Protein AF-X1BLV0-F1 (afdb_monomer)

Foldseek 3Di:
DDDDDPDPCLPPPVQCVDPVHCSVVVVVVVLCVQQVVVPPDDPVPDDDDDDCVVVDPDPDDDQPPVNVVVVVVVVVVVQCPDPVSVVCVVVVCCVVCVVVPPPPPVVVVVVVVVVVVVVVVVVVCVPDPVVVVVVVVCVVVVVVLVVLLVVVVVVVVVVCVVVVPDDDDLVVVLVVVCVVPVPDDPVVNVVSSVSSVQSVCSVVVNHD

Organism: NCBI:txid412755

Secondary structure (DSSP, 8-state):
-----S-SGGG-HHHHH-TTS-HHHHHHHHHHHHTTGGGS--TTSPPP----TTTS---S----HHHHHHHHHHHHHHHHHSTTHHHHHHHHHHHHHHHHSPP--HHHHHHHHHHHHHHHHHHHTTTS-HHHHHHHHHHHTT-HHHHHHHHHHHHHHHHHHHHTT----HHHHHHHHHHH-TT--HHHHHHHHHHHHHHHHHHTT---

Structure (mmCIF, N/CA/C/O backbone):
data_AF-X1BLV0-F1
#
_entry.id   AF-X1BLV0-F1
#
loop_
_atom_site.group_PDB
_atom_site.id
_atom_site.type_symbol
_atom_site.label_atom_id
_atom_site.label_alt_id
_atom_site.label_comp_id
_atom_site.label_asym_id
_atom_site.label_entity_id
_atom_site.label_seq_id
_atom_site.pdbx_PDB_ins_code
_atom_site.Cartn_x
_atom_site.Cartn_y
_atom_site.Cartn_z
_atom_site.occupancy
_atom_site.B_iso_or_equiv
_atom_site.auth_seq_id
_atom_site.auth_comp_id
_atom_site.auth_asym_id
_atom_site.auth_atom_id
_atom_site.pdbx_PDB_model_num
ATOM 1 N N . ARG A 1 1 ? 0.374 25.653 5.050 1.00 74.81 1 ARG A N 1
ATOM 2 C CA . ARG A 1 1 ? 0.953 24.285 5.134 1.00 74.81 1 ARG A CA 1
ATOM 3 C C . ARG A 1 1 ? 0.014 23.430 5.987 1.00 74.81 1 ARG A C 1
ATOM 5 O O . ARG A 1 1 ? -0.722 24.015 6.765 1.00 74.81 1 ARG A O 1
ATOM 12 N N . VAL A 1 2 ? -0.025 22.107 5.809 1.00 80.88 2 VAL A N 1
ATOM 13 C CA . VAL A 1 2 ? -0.905 21.216 6.593 1.00 80.88 2 VAL A CA 1
ATOM 14 C C . VAL A 1 2 ? -0.046 20.152 7.256 1.00 80.88 2 VAL A C 1
ATOM 16 O O . VAL A 1 2 ? 0.767 19.516 6.586 1.00 80.88 2 VAL A O 1
ATOM 19 N N . PHE A 1 3 ? -0.221 19.988 8.562 1.00 85.31 3 PHE A N 1
ATOM 20 C CA . PHE A 1 3 ? 0.364 18.908 9.342 1.00 85.31 3 PHE A CA 1
ATOM 21 C C . PHE A 1 3 ? -0.759 17.952 9.744 1.00 85.31 3 PHE A C 1
ATOM 23 O O . PHE A 1 3 ? -1.792 18.395 10.237 1.00 85.31 3 PHE A O 1
ATOM 30 N N . LEU A 1 4 ? -0.565 16.656 9.505 1.00 84.69 4 LEU A N 1
ATOM 31 C CA . LEU A 1 4 ? -1.515 15.612 9.874 1.00 84.69 4 LEU A CA 1
ATOM 32 C C . LEU A 1 4 ? -0.779 14.582 10.731 1.00 84.69 4 LEU A C 1
ATOM 34 O O . LEU A 1 4 ? 0.201 13.994 10.272 1.00 84.69 4 LEU A O 1
ATOM 38 N N . SER A 1 5 ? -1.267 14.358 11.948 1.00 83.00 5 SER A N 1
ATOM 39 C CA . SER A 1 5 ? -0.807 13.281 12.825 1.00 83.00 5 SER A CA 1
ATOM 40 C C . SER A 1 5 ? -1.905 12.234 12.960 1.00 83.00 5 SER A C 1
ATOM 42 O O . SER A 1 5 ? -3.083 12.575 13.023 1.00 83.00 5 SER A O 1
ATOM 44 N N . ALA A 1 6 ? -1.514 10.961 13.011 1.00 80.31 6 ALA A N 1
ATOM 45 C CA . ALA A 1 6 ? -2.429 9.864 13.331 1.00 80.31 6 ALA A CA 1
ATOM 46 C C . ALA A 1 6 ? -2.720 9.765 14.839 1.00 80.31 6 ALA A C 1
ATOM 48 O O . ALA A 1 6 ? -3.648 9.070 15.238 1.00 80.31 6 ALA A O 1
ATOM 49 N N . ASP A 1 7 ? -1.920 10.446 15.660 1.00 76.44 7 ASP A N 1
ATOM 50 C CA . ASP A 1 7 ? -1.995 10.405 17.112 1.00 76.44 7 ASP A CA 1
ATOM 51 C C . ASP A 1 7 ? -2.068 11.832 17.669 1.00 76.44 7 ASP A C 1
ATOM 53 O O . ASP A 1 7 ? -1.142 12.632 17.484 1.00 76.44 7 ASP A O 1
ATOM 57 N N . ALA A 1 8 ? -3.189 12.151 18.320 1.00 74.44 8 ALA A N 1
ATOM 58 C CA . ALA A 1 8 ? -3.413 13.434 18.985 1.00 74.44 8 ALA A CA 1
ATOM 59 C C . ALA A 1 8 ? -2.708 13.518 20.347 1.00 74.44 8 ALA A C 1
ATOM 61 O O . ALA A 1 8 ? -2.407 14.614 20.819 1.00 74.44 8 ALA A O 1
ATOM 62 N N . SER A 1 9 ? -2.388 12.374 20.966 1.00 79.38 9 SER A N 1
ATOM 63 C CA . SER A 1 9 ? -1.746 12.338 22.283 1.00 79.38 9 SER A CA 1
ATOM 64 C C . SER A 1 9 ? -0.340 12.935 22.266 1.00 79.38 9 SER A C 1
ATOM 66 O O . SER A 1 9 ? 0.154 13.364 23.304 1.00 79.38 9 SER A O 1
ATOM 68 N N . LEU A 1 10 ? 0.272 13.061 21.085 1.00 80.88 10 LEU A N 1
ATOM 69 C CA . LEU A 1 10 ? 1.603 13.630 20.886 1.00 80.88 10 LEU A CA 1
ATOM 70 C C . LEU A 1 10 ? 1.741 15.057 21.451 1.00 80.88 10 LEU A C 1
ATOM 72 O O . LEU A 1 10 ? 2.833 15.435 21.881 1.00 80.88 10 LEU A O 1
ATOM 76 N N . PHE A 1 11 ? 0.637 15.811 21.509 1.00 83.38 11 PHE A N 1
ATOM 77 C CA . PHE A 1 11 ? 0.569 17.156 22.089 1.00 83.38 11 PHE A CA 1
ATOM 78 C C . PHE A 1 11 ? -0.140 17.210 23.452 1.00 83.38 11 PHE A C 1
ATOM 80 O O . PHE A 1 11 ? -0.522 18.285 23.906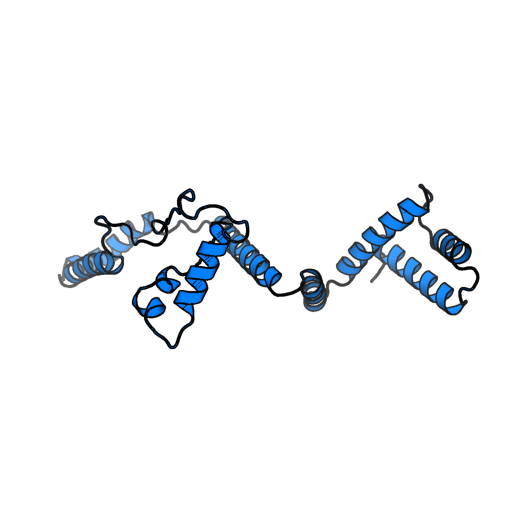 1.00 83.38 11 PHE A O 1
ATOM 87 N N . ASN A 1 12 ? -0.308 16.070 24.128 1.00 83.00 12 ASN A N 1
ATOM 88 C CA . ASN A 1 12 ? -0.823 16.037 25.493 1.00 83.00 12 ASN A CA 1
ATOM 89 C C . ASN A 1 12 ? 0.123 16.801 26.437 1.00 83.00 12 ASN A C 1
ATOM 91 O O . ASN A 1 12 ? 1.346 16.672 26.349 1.00 83.00 12 ASN A O 1
ATOM 95 N N . ASN A 1 13 ? -0.453 17.540 27.385 1.00 83.88 13 ASN A N 1
ATOM 96 C CA . ASN A 1 13 ? 0.264 18.287 28.416 1.00 83.88 13 ASN A CA 1
ATOM 97 C C . ASN A 1 13 ? 1.278 17.419 29.172 1.00 83.88 13 ASN A C 1
ATOM 99 O O . ASN A 1 13 ? 2.372 17.891 29.464 1.00 83.88 13 ASN A O 1
ATOM 103 N N . GLU A 1 14 ? 0.956 16.151 29.444 1.00 84.44 14 GLU A N 1
ATOM 104 C CA . GLU A 1 14 ? 1.873 15.227 30.126 1.00 84.44 14 GLU A CA 1
ATOM 105 C C . GLU A 1 14 ? 3.136 14.943 29.304 1.00 84.44 14 GLU A C 1
ATOM 107 O O . GLU A 1 14 ? 4.245 14.992 29.833 1.00 84.44 14 GLU A O 1
ATOM 112 N N . LEU A 1 15 ? 2.986 14.691 28.000 1.00 84.88 15 LEU A N 1
ATOM 113 C CA . LEU A 1 15 ? 4.112 14.407 27.107 1.00 84.88 15 LEU A CA 1
ATOM 114 C C . LEU A 1 15 ? 4.889 15.674 26.737 1.00 84.88 15 LEU A C 1
ATOM 116 O O . LEU A 1 15 ? 6.104 15.613 26.574 1.00 84.88 15 LEU A O 1
ATOM 120 N N . ILE A 1 16 ? 4.219 16.826 26.651 1.00 88.12 16 ILE A N 1
ATOM 121 C CA . ILE A 1 16 ? 4.868 18.127 26.438 1.00 88.12 16 ILE A CA 1
ATOM 122 C C . ILE A 1 16 ? 5.679 18.561 27.668 1.00 88.12 16 ILE A C 1
ATOM 124 O O . ILE A 1 16 ? 6.743 19.161 27.512 1.00 88.12 16 ILE A O 1
ATOM 128 N N . ALA A 1 17 ? 5.182 18.301 28.881 1.00 87.19 17 ALA A N 1
ATOM 129 C CA . ALA A 1 17 ? 5.831 18.724 30.122 1.00 87.19 17 ALA A CA 1
ATOM 130 C C . ALA A 1 17 ? 6.954 17.779 30.576 1.00 87.19 17 ALA A C 1
ATOM 132 O O . ALA A 1 17 ? 7.760 18.154 31.428 1.00 87.19 17 ALA A O 1
ATOM 133 N N . ASN A 1 18 ? 7.015 16.562 30.035 1.00 86.50 18 ASN A N 1
ATOM 134 C CA . ASN A 1 18 ? 8.007 15.578 30.432 1.00 86.50 18 ASN A CA 1
ATOM 135 C C . ASN A 1 18 ? 9.381 15.876 29.789 1.00 86.50 18 ASN A C 1
ATOM 137 O O . ASN A 1 18 ? 9.510 15.783 28.570 1.00 86.50 18 ASN A O 1
ATOM 141 N N . PRO A 1 19 ? 10.435 16.154 30.583 1.00 86.94 19 PRO A N 1
ATOM 142 C CA . PRO A 1 19 ? 11.758 16.507 30.064 1.00 86.94 19 PRO A CA 1
ATOM 143 C C . PRO A 1 19 ? 12.505 15.339 29.402 1.00 86.94 19 PRO A C 1
ATOM 145 O O . PRO A 1 19 ? 13.543 15.560 28.789 1.00 86.94 19 PRO A O 1
ATOM 148 N N . THR A 1 20 ? 12.019 14.101 29.537 1.00 90.94 20 THR A N 1
ATOM 149 C CA . THR A 1 20 ? 12.617 12.929 28.870 1.00 90.94 20 THR A CA 1
ATOM 150 C C . THR A 1 20 ? 12.222 12.797 27.400 1.00 90.94 20 THR A C 1
ATOM 152 O O . THR A 1 20 ? 12.824 11.995 26.688 1.00 90.94 20 THR A O 1
ATOM 155 N N . TYR A 1 21 ? 11.245 13.583 26.936 1.00 86.75 21 TYR A N 1
ATOM 156 C CA . TYR A 1 21 ? 10.767 13.566 25.559 1.00 86.75 21 TYR A CA 1
ATOM 157 C C . TYR A 1 21 ? 10.901 14.941 24.901 1.00 86.75 21 TYR A C 1
ATOM 159 O O . TYR A 1 21 ? 10.669 15.979 25.515 1.00 86.75 21 TYR A O 1
ATOM 167 N N . ASP A 1 22 ? 11.186 14.946 23.599 1.00 90.44 22 ASP A N 1
ATOM 168 C CA . ASP A 1 22 ? 11.341 16.174 22.809 1.00 90.44 22 ASP A CA 1
ATOM 169 C C . ASP A 1 22 ? 10.018 16.676 22.196 1.00 90.44 22 ASP A C 1
ATOM 171 O O . ASP A 1 22 ? 10.019 17.504 21.281 1.00 90.44 22 ASP A O 1
ATOM 175 N N . ASN A 1 23 ? 8.864 16.208 22.689 1.00 90.00 23 ASN A N 1
ATOM 176 C CA . ASN A 1 23 ? 7.539 16.540 22.147 1.00 90.00 23 ASN A CA 1
ATOM 177 C C . ASN A 1 23 ? 7.288 18.052 22.103 1.00 90.00 23 ASN A C 1
ATOM 179 O O . ASN A 1 23 ? 6.725 18.565 21.134 1.00 90.00 23 ASN A O 1
ATOM 183 N N . ARG A 1 24 ? 7.770 18.785 23.115 1.00 89.06 24 ARG A N 1
ATOM 184 C CA . ARG A 1 24 ? 7.694 20.249 23.151 1.00 89.06 24 ARG A CA 1
ATOM 185 C C . ARG A 1 24 ? 8.472 20.890 22.002 1.00 89.06 24 ARG A C 1
ATOM 187 O O . ARG A 1 24 ? 7.944 21.770 21.324 1.00 89.06 24 ARG A O 1
ATOM 194 N N . GLN A 1 25 ? 9.709 20.452 21.767 1.00 90.69 25 GLN A N 1
ATOM 195 C CA . GLN A 1 25 ? 10.535 20.984 20.682 1.00 90.69 25 GLN A CA 1
ATOM 196 C C . GLN A 1 25 ? 9.955 20.609 19.316 1.00 90.69 25 GLN A C 1
ATOM 198 O O . GLN A 1 25 ? 9.913 21.436 18.407 1.00 90.69 25 GLN A O 1
ATOM 203 N N . PHE A 1 26 ? 9.453 19.384 19.180 1.00 91.38 26 PHE A N 1
ATOM 204 C CA . PHE A 1 26 ? 8.800 18.918 17.966 1.00 91.38 26 PHE A CA 1
ATOM 205 C C . PHE A 1 26 ? 7.537 19.729 17.637 1.00 91.38 26 PHE A C 1
ATOM 207 O O . PHE A 1 26 ? 7.384 20.179 16.502 1.00 91.38 26 PHE A O 1
ATOM 214 N N . GLY A 1 27 ? 6.686 20.009 18.630 1.00 89.19 27 GLY A N 1
ATOM 215 C CA . GLY A 1 27 ? 5.527 20.890 18.468 1.00 89.19 27 GLY A CA 1
ATOM 216 C C . GLY A 1 27 ? 5.920 22.300 18.021 1.00 89.19 27 GLY A C 1
ATOM 217 O O . GLY A 1 27 ? 5.364 22.814 17.052 1.00 89.19 27 GLY A O 1
ATOM 218 N N . LEU A 1 28 ? 6.940 22.900 18.647 1.00 88.62 28 LEU A N 1
ATOM 219 C CA . LEU A 1 28 ? 7.458 24.214 18.242 1.00 88.62 28 LEU A CA 1
ATOM 220 C C . LEU A 1 28 ? 7.977 24.215 16.798 1.00 88.62 28 LEU A C 1
ATOM 222 O O . LEU A 1 28 ? 7.711 25.156 16.052 1.00 88.62 28 LEU A O 1
ATOM 226 N N . ASN A 1 29 ? 8.667 23.152 16.382 1.00 89.88 29 ASN A N 1
ATOM 227 C CA . ASN A 1 29 ? 9.161 23.012 15.014 1.00 89.88 29 ASN A CA 1
ATOM 228 C C . ASN A 1 29 ? 8.012 22.927 13.999 1.00 89.88 29 ASN A C 1
ATOM 230 O O . ASN A 1 29 ? 8.101 23.532 12.933 1.00 89.88 29 ASN A O 1
ATOM 234 N N . ILE A 1 30 ? 6.928 22.217 14.330 1.00 89.19 30 ILE A N 1
ATOM 235 C CA . ILE A 1 30 ? 5.736 22.145 13.477 1.00 89.19 30 ILE A CA 1
ATOM 236 C C . ILE A 1 30 ? 5.110 23.527 13.330 1.00 89.19 30 ILE A C 1
ATOM 238 O O . ILE A 1 30 ? 4.847 23.944 12.206 1.00 89.19 30 ILE A O 1
ATOM 242 N N . ILE A 1 31 ? 4.908 24.251 14.433 1.00 86.62 31 ILE A N 1
ATOM 243 C CA . ILE A 1 31 ? 4.320 25.594 14.395 1.00 86.62 31 ILE A CA 1
ATOM 244 C C . ILE A 1 31 ? 5.190 26.535 13.562 1.00 86.62 31 ILE A C 1
ATOM 246 O O . ILE A 1 31 ? 4.683 27.134 12.619 1.00 86.62 31 ILE A O 1
ATOM 250 N N . ASN A 1 32 ? 6.502 26.575 13.817 1.00 86.12 32 ASN A N 1
ATOM 251 C CA . ASN A 1 32 ? 7.435 27.399 13.044 1.00 86.12 32 ASN A CA 1
ATOM 252 C C . ASN A 1 32 ? 7.409 27.046 11.548 1.00 86.12 32 ASN A C 1
ATOM 254 O O . ASN A 1 32 ? 7.428 27.926 10.685 1.00 86.12 32 ASN A O 1
ATOM 258 N N . TRP A 1 33 ? 7.319 25.752 11.227 1.00 85.81 33 TRP A N 1
ATOM 259 C CA . TRP A 1 33 ? 7.171 25.300 9.850 1.00 85.81 33 TRP A CA 1
ATOM 260 C C . TRP A 1 33 ? 5.827 25.728 9.251 1.00 85.81 33 TRP A C 1
ATOM 262 O O . TRP A 1 33 ? 5.778 26.092 8.079 1.00 85.81 33 TRP A O 1
ATOM 272 N N . LEU A 1 34 ? 4.732 25.719 10.010 1.00 85.19 34 LEU A N 1
ATOM 273 C CA . LEU A 1 34 ? 3.420 26.149 9.526 1.00 85.19 34 LEU A CA 1
ATOM 274 C C . LEU A 1 34 ? 3.351 27.665 9.278 1.00 85.19 34 LEU A C 1
ATOM 276 O O . LEU A 1 34 ? 2.701 28.063 8.310 1.00 85.19 34 LEU A O 1
ATOM 280 N N . THR A 1 35 ? 4.038 28.476 10.089 1.00 80.44 35 THR A N 1
ATOM 281 C CA . THR A 1 35 ? 3.924 29.948 10.117 1.00 80.44 35 THR A CA 1
ATOM 282 C C . THR A 1 35 ? 5.017 30.712 9.361 1.00 80.44 35 THR A C 1
ATOM 284 O O . THR A 1 35 ? 5.116 31.920 9.527 1.00 80.44 35 THR A O 1
ATOM 287 N N . TYR A 1 36 ? 5.865 30.056 8.558 1.00 69.94 36 TYR A N 1
ATOM 288 C CA . TYR A 1 36 ? 6.915 30.722 7.751 1.00 69.94 36 TYR A CA 1
ATOM 289 C C . TYR A 1 36 ? 7.818 31.702 8.531 1.00 69.94 36 TYR A C 1
ATOM 291 O O . TYR A 1 36 ? 8.362 32.656 7.976 1.00 69.94 36 TYR A O 1
ATOM 299 N N . THR A 1 37 ? 8.042 31.447 9.820 1.00 61.22 37 THR A N 1
ATOM 300 C CA . THR A 1 37 ? 8.754 32.367 10.725 1.00 61.22 37 THR A CA 1
ATOM 301 C C . THR A 1 37 ? 10.232 32.584 10.395 1.00 61.22 37 THR A C 1
ATOM 303 O O . THR A 1 37 ? 10.858 33.462 10.979 1.00 61.22 37 THR A O 1
ATOM 306 N N . ASP A 1 38 ? 10.781 31.841 9.434 1.00 59.44 38 ASP A N 1
ATOM 307 C CA . ASP A 1 38 ? 12.165 31.980 8.972 1.00 59.44 38 ASP A CA 1
ATOM 308 C C . ASP A 1 38 ? 12.374 33.186 8.024 1.00 59.44 38 ASP A C 1
ATOM 310 O O . ASP A 1 38 ? 13.510 33.477 7.658 1.00 59.44 38 ASP A O 1
ATOM 314 N N . ILE A 1 39 ? 11.307 33.895 7.612 1.00 58.34 39 ILE A N 1
ATOM 315 C CA . ILE A 1 39 ? 11.352 34.962 6.580 1.00 58.34 39 ILE A CA 1
ATOM 316 C C . ILE A 1 39 ? 11.117 36.381 7.161 1.00 58.34 39 ILE A C 1
ATOM 318 O O . ILE A 1 39 ? 11.086 37.366 6.432 1.00 58.34 39 ILE A O 1
ATOM 322 N N . GLY A 1 40 ? 11.048 36.538 8.488 1.00 57.81 40 GLY A N 1
ATOM 323 C CA . GLY A 1 40 ? 10.970 37.864 9.129 1.00 57.81 40 GLY A CA 1
ATOM 324 C C . GLY A 1 40 ? 9.569 38.486 9.179 1.00 57.81 40 GLY A C 1
ATOM 325 O O . GLY A 1 40 ? 9.439 39.669 9.486 1.00 57.81 40 GLY A O 1
ATOM 326 N N . GLU A 1 41 ? 8.523 37.702 8.915 1.00 60.06 41 GLU A N 1
ATOM 327 C CA . GLU A 1 41 ? 7.130 38.123 9.097 1.00 60.06 41 GLU A CA 1
ATOM 328 C C . GLU A 1 41 ? 6.672 37.985 10.560 1.00 60.06 41 GLU A C 1
ATOM 330 O O . GLU A 1 41 ? 7.156 37.138 11.321 1.00 60.06 41 GLU A O 1
ATOM 335 N N . SER A 1 42 ? 5.734 38.845 10.969 1.00 61.53 42 SER A N 1
ATOM 336 C CA . SER A 1 42 ? 5.222 38.891 12.339 1.00 61.53 42 SER A CA 1
ATOM 337 C C . SER A 1 42 ? 4.407 37.629 12.664 1.00 61.53 42 SER A C 1
ATOM 339 O O . SER A 1 42 ? 3.572 37.176 11.882 1.00 61.53 42 SER A O 1
ATOM 341 N N . LYS A 1 43 ? 4.614 37.046 13.854 1.00 61.69 43 LYS A N 1
ATOM 342 C CA . LYS A 1 43 ? 3.869 35.853 14.314 1.00 61.69 43 LYS A CA 1
ATOM 343 C C . LYS A 1 43 ? 2.369 36.108 14.525 1.00 61.69 43 LYS A C 1
ATOM 345 O O . LYS A 1 43 ? 1.631 35.158 14.763 1.00 61.69 43 LYS A O 1
ATOM 350 N N . GLN A 1 44 ? 1.937 37.368 14.503 1.00 63.03 44 GLN A N 1
ATOM 351 C CA . GLN A 1 44 ? 0.588 37.791 14.884 1.00 63.03 44 GLN A CA 1
ATOM 352 C C . GLN A 1 44 ? -0.418 37.696 13.731 1.00 63.03 44 GLN A C 1
ATOM 354 O O . GLN A 1 44 ? -1.618 37.690 13.986 1.00 63.03 44 GLN A O 1
ATOM 359 N N . ASP A 1 45 ? 0.061 37.543 12.494 1.00 67.62 45 ASP A N 1
ATOM 360 C CA . ASP A 1 45 ? -0.790 37.521 11.298 1.00 67.62 45 ASP A CA 1
ATOM 361 C C . ASP A 1 45 ? -1.253 36.106 10.899 1.00 67.62 45 ASP A C 1
ATOM 363 O O . ASP A 1 45 ? -2.090 35.938 10.010 1.00 67.62 45 ASP A O 1
ATOM 367 N N . TRP A 1 46 ? -0.739 35.063 11.562 1.00 73.06 46 TRP A N 1
ATOM 368 C CA . TRP A 1 46 ? -1.011 33.670 11.206 1.00 73.06 46 TRP A CA 1
ATOM 369 C C . TRP A 1 46 ? -2.102 33.051 12.082 1.00 73.06 46 TRP A C 1
ATOM 371 O O . TRP A 1 46 ? -1.943 32.884 13.290 1.00 73.06 46 TRP A O 1
ATOM 381 N N . ILE A 1 47 ? -3.197 32.628 11.449 1.00 76.62 47 ILE A N 1
ATOM 382 C CA . ILE A 1 47 ? -4.273 31.879 12.107 1.00 76.62 47 ILE A CA 1
ATOM 383 C C . ILE A 1 47 ? -3.939 30.386 12.044 1.00 76.62 47 ILE A C 1
ATOM 385 O O . ILE A 1 47 ? -3.884 29.793 10.965 1.00 76.62 47 ILE A O 1
ATOM 389 N N . ILE A 1 48 ? -3.736 29.771 13.208 1.00 72.81 48 ILE A N 1
ATOM 390 C CA . ILE A 1 48 ? -3.539 28.325 13.344 1.00 72.81 48 ILE A CA 1
ATOM 391 C C . ILE A 1 48 ? -4.865 27.706 13.780 1.00 72.81 48 ILE A C 1
ATOM 393 O O . ILE A 1 48 ? -5.405 28.061 14.825 1.00 72.81 48 ILE A O 1
ATOM 397 N N . ILE A 1 49 ? -5.391 26.791 12.966 1.00 79.12 49 ILE A N 1
ATOM 398 C CA . ILE A 1 49 ? -6.650 26.092 13.233 1.00 79.12 49 ILE A CA 1
ATOM 399 C C . ILE A 1 49 ? -6.317 24.667 13.674 1.00 79.12 49 ILE A C 1
ATOM 401 O O . ILE A 1 49 ? -5.679 23.924 12.927 1.00 79.12 49 ILE A O 1
ATOM 405 N N . PHE A 1 50 ? -6.761 24.298 14.874 1.00 77.56 50 PHE A N 1
ATOM 406 C CA . PHE A 1 50 ? -6.672 22.936 15.395 1.00 77.56 50 PHE A CA 1
ATOM 407 C C . PHE A 1 50 ? -8.023 22.246 15.213 1.00 77.56 50 PHE A C 1
ATOM 409 O O . PHE A 1 50 ? -9.027 22.691 15.766 1.00 77.56 50 PHE A O 1
ATOM 416 N N . ASP A 1 51 ? -8.045 21.175 14.423 1.00 73.94 51 ASP A N 1
ATOM 417 C CA . ASP A 1 51 ? -9.220 20.323 14.252 1.00 73.94 51 ASP A CA 1
ATOM 418 C C . ASP A 1 51 ? -8.968 18.962 14.908 1.00 73.94 51 ASP A C 1
ATOM 420 O O . ASP A 1 51 ? -8.390 18.051 14.317 1.00 73.94 51 ASP A O 1
ATOM 424 N N . GLU A 1 52 ? -9.394 18.849 16.163 1.00 66.94 52 GLU A N 1
ATOM 425 C CA . GLU A 1 52 ? -9.368 17.602 16.935 1.00 66.94 52 GLU A CA 1
ATOM 426 C C . GLU A 1 52 ? -10.707 16.848 16.861 1.00 66.94 52 GLU A C 1
ATOM 428 O O . GLU A 1 52 ? -10.832 15.738 17.385 1.00 66.94 52 GLU A O 1
ATOM 433 N N . ALA A 1 53 ? -11.721 17.418 16.196 1.00 62.66 53 ALA A N 1
ATOM 434 C CA . ALA A 1 53 ? -13.080 16.879 16.191 1.00 62.66 53 ALA A CA 1
ATOM 435 C C . ALA A 1 53 ? -13.165 15.507 15.507 1.00 62.66 53 ALA A C 1
ATOM 437 O O . ALA A 1 53 ? -14.019 14.701 15.856 1.00 62.66 53 ALA A O 1
ATOM 438 N N . HIS A 1 54 ? -12.235 15.205 14.598 1.00 61.12 54 HIS A N 1
ATOM 439 C CA . HIS A 1 54 ? -12.131 13.902 13.941 1.00 61.12 54 HIS A CA 1
ATOM 440 C C . HIS A 1 54 ? -11.629 12.769 14.860 1.00 61.12 54 HIS A C 1
ATOM 442 O O . HIS A 1 54 ? -11.766 11.600 14.501 1.00 61.12 54 HIS A O 1
ATOM 448 N N . ILE A 1 55 ? -11.024 13.095 16.011 1.00 58.31 55 ILE A N 1
ATOM 449 C CA . ILE A 1 55 ? -10.461 12.125 16.974 1.00 58.31 55 ILE A CA 1
ATOM 450 C C . ILE A 1 55 ? -11.259 12.123 18.289 1.00 58.31 55 ILE A C 1
ATOM 452 O O . ILE A 1 55 ? -11.202 11.158 19.055 1.00 58.31 55 ILE A O 1
ATOM 456 N N . ARG A 1 56 ? -12.043 13.176 18.552 1.00 52.69 56 ARG A N 1
ATOM 457 C CA . ARG A 1 56 ? -12.918 13.247 19.722 1.00 52.69 56 ARG A CA 1
ATOM 458 C C . ARG A 1 56 ? -13.977 12.132 19.653 1.00 52.69 56 ARG A C 1
ATOM 460 O O . ARG A 1 56 ? -14.660 12.020 18.637 1.00 52.69 56 ARG A O 1
ATOM 467 N N . PRO A 1 57 ? -14.175 11.337 20.721 1.00 54.53 57 PRO A N 1
ATOM 468 C CA . PRO A 1 57 ? -15.391 10.545 20.861 1.00 54.53 57 PRO A CA 1
ATOM 469 C C . PRO A 1 57 ? -16.567 11.523 20.853 1.00 54.53 57 PRO A C 1
ATOM 471 O O . PRO A 1 57 ? -16.608 12.417 21.698 1.00 54.53 57 PRO A O 1
ATOM 474 N N . GLU A 1 58 ? -17.458 11.416 19.868 1.00 47.56 58 GLU A N 1
ATOM 475 C CA . GLU A 1 58 ? -18.573 12.347 19.685 1.00 47.56 58 GLU A CA 1
ATOM 476 C C . GLU A 1 58 ? -19.353 12.501 21.001 1.00 47.56 58 GLU A C 1
ATOM 478 O O . GLU A 1 58 ? -19.985 11.571 21.504 1.00 47.56 58 GLU A O 1
ATOM 483 N N . GLU A 1 59 ? -19.283 13.686 21.609 1.00 55.12 59 GLU A N 1
ATOM 484 C CA . GLU A 1 59 ? -20.117 14.012 22.756 1.00 55.12 59 GLU A CA 1
ATOM 485 C C . GLU A 1 59 ? -21.566 14.150 22.294 1.00 55.12 59 GLU A C 1
ATOM 487 O O . GLU A 1 59 ? -22.005 15.226 21.903 1.00 55.12 59 GLU A O 1
ATOM 492 N N . SER A 1 60 ? -22.327 13.059 22.338 1.00 46.12 60 SER A N 1
ATOM 493 C CA . SER A 1 60 ? -23.694 13.057 22.867 1.00 46.12 60 SER A CA 1
ATOM 494 C C . SER A 1 60 ? -24.313 11.661 22.789 1.00 46.12 60 SER A C 1
ATOM 496 O O . SER A 1 60 ? -24.591 11.145 21.720 1.00 46.12 60 SER A O 1
ATOM 498 N N . ARG A 1 61 ? -24.614 11.073 23.954 1.00 48.34 61 ARG A N 1
ATOM 499 C CA . ARG A 1 61 ? -25.617 9.999 24.135 1.00 48.34 61 ARG A CA 1
ATOM 500 C C . ARG A 1 61 ? -25.478 8.713 23.316 1.00 48.34 61 ARG A C 1
ATOM 502 O O . ARG A 1 61 ? -26.387 7.884 23.382 1.00 48.34 61 ARG A O 1
ATOM 509 N N . ASP A 1 62 ? -24.360 8.474 22.658 1.00 50.56 62 ASP A N 1
ATOM 510 C CA . ASP A 1 62 ? -24.103 7.155 22.114 1.00 50.56 62 ASP A CA 1
ATOM 511 C C . ASP A 1 62 ? -23.793 6.223 23.275 1.00 50.56 62 ASP A C 1
ATOM 513 O O . ASP A 1 62 ? -22.754 6.305 23.933 1.00 50.56 62 ASP A O 1
ATOM 517 N N . LEU A 1 63 ? -24.774 5.371 23.584 1.00 51.81 63 LEU A N 1
ATOM 518 C CA . LEU A 1 63 ? -24.591 4.210 24.435 1.00 51.81 63 LEU A CA 1
ATOM 519 C C . LEU A 1 63 ? -23.250 3.583 24.039 1.00 51.81 63 LEU A C 1
ATOM 521 O O . LEU A 1 63 ? -23.091 3.117 22.910 1.00 51.81 63 LEU A O 1
ATOM 525 N N . THR A 1 64 ? -22.273 3.612 24.946 1.00 57.34 64 THR A N 1
ATOM 526 C CA . THR A 1 64 ? -20.966 3.009 24.683 1.00 57.34 64 THR A CA 1
ATOM 527 C C . THR A 1 64 ? -21.184 1.577 24.202 1.00 57.34 64 THR A C 1
ATOM 529 O O . THR A 1 64 ? -22.118 0.912 24.652 1.00 57.34 64 THR A O 1
ATOM 532 N N . SER A 1 65 ? -20.339 1.057 23.310 1.00 60.50 65 SER A N 1
ATOM 533 C CA . SER A 1 65 ? -20.475 -0.333 22.843 1.00 60.50 65 SER A CA 1
ATOM 534 C C . SER A 1 65 ? -20.583 -1.317 24.018 1.00 60.50 65 SER A C 1
ATOM 536 O O . SER A 1 65 ? -21.336 -2.284 23.952 1.00 60.50 65 SER A O 1
ATOM 538 N N . ALA A 1 66 ? -19.904 -1.007 25.130 1.00 69.88 66 ALA A N 1
ATOM 539 C CA . ALA A 1 66 ? -20.023 -1.708 26.404 1.00 69.88 66 ALA A CA 1
ATOM 540 C C . ALA A 1 66 ? -21.387 -1.513 27.101 1.00 69.88 66 ALA A C 1
ATOM 542 O O . ALA A 1 66 ? -21.940 -2.479 27.616 1.00 69.88 66 ALA A O 1
ATOM 543 N N . GLY A 1 67 ? -21.960 -0.306 27.099 1.00 69.75 67 GLY A N 1
ATOM 544 C CA . GLY A 1 67 ? -23.292 -0.010 27.636 1.00 69.75 67 GLY A CA 1
ATOM 545 C C . GLY A 1 67 ? -24.437 -0.641 26.835 1.00 69.75 67 GLY A C 1
ATOM 546 O O . GLY A 1 67 ? -25.331 -1.237 27.432 1.00 69.75 67 GLY A O 1
ATOM 547 N N . ILE A 1 68 ? -24.388 -0.602 25.495 1.00 70.25 68 ILE A N 1
ATOM 548 C CA . ILE A 1 68 ? -25.333 -1.337 24.629 1.00 70.25 68 ILE A CA 1
ATOM 549 C C . ILE A 1 68 ? -25.224 -2.834 24.912 1.00 70.25 68 ILE A C 1
ATOM 551 O O . ILE A 1 68 ? -26.235 -3.509 25.107 1.00 70.25 68 ILE A O 1
ATOM 555 N N . PHE A 1 69 ? -23.995 -3.353 24.960 1.00 74.50 69 PHE A N 1
ATOM 556 C CA . PHE A 1 69 ? -23.749 -4.760 25.245 1.00 74.50 69 PHE A CA 1
ATOM 557 C C . PHE A 1 69 ? -24.282 -5.161 26.623 1.00 74.50 69 PHE A C 1
ATOM 559 O O . PHE A 1 69 ? -24.958 -6.183 26.723 1.00 74.50 69 PHE A O 1
ATOM 566 N N . GLY A 1 70 ? -24.042 -4.348 27.655 1.00 77.81 70 GLY A N 1
ATOM 567 C CA . GLY A 1 70 ? -24.542 -4.548 29.016 1.00 77.81 70 GLY A CA 1
ATOM 568 C C . GLY A 1 70 ? -26.069 -4.549 29.091 1.00 77.81 70 GLY A C 1
ATOM 569 O O . GLY A 1 70 ? -26.661 -5.459 29.664 1.00 77.81 70 GLY A O 1
ATOM 570 N N . PHE A 1 71 ? -26.721 -3.589 28.434 1.00 77.00 71 PHE A N 1
ATOM 571 C CA . PHE A 1 71 ? -28.181 -3.511 28.379 1.00 77.00 71 PHE A CA 1
ATOM 572 C C . PHE A 1 71 ? -28.799 -4.729 27.672 1.00 77.00 71 PHE A C 1
ATOM 574 O O . PHE A 1 71 ? -29.757 -5.328 28.165 1.00 77.00 71 PHE A O 1
ATOM 581 N N . ILE A 1 72 ? -28.217 -5.145 26.541 1.00 79.69 72 ILE A N 1
ATOM 582 C CA . ILE A 1 72 ? -28.661 -6.336 25.809 1.00 79.69 72 ILE A CA 1
ATOM 583 C C . ILE A 1 72 ? -28.429 -7.594 26.650 1.00 79.69 72 ILE A C 1
ATOM 585 O O . ILE A 1 72 ? -29.347 -8.392 26.805 1.00 79.69 72 ILE A O 1
ATOM 589 N N . THR A 1 73 ? -27.242 -7.781 27.231 1.00 80.31 73 THR A N 1
ATOM 590 C CA . THR A 1 73 ? -26.948 -8.967 28.055 1.00 80.31 73 THR A CA 1
ATOM 59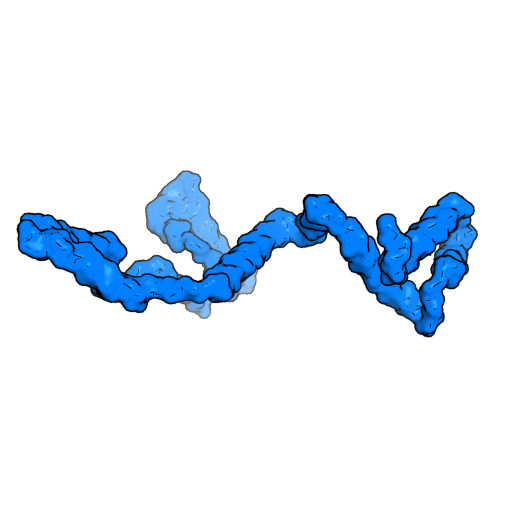1 C C . THR A 1 73 ? -27.845 -9.055 29.282 1.00 80.31 73 THR A C 1
ATOM 593 O O . THR A 1 73 ? -28.353 -10.137 29.562 1.00 80.31 73 THR A O 1
ATOM 596 N N . GLN A 1 74 ? -28.135 -7.941 29.956 1.00 80.25 74 GLN A N 1
ATOM 597 C CA . GLN A 1 74 ? -29.077 -7.916 31.075 1.00 80.25 74 GLN A CA 1
ATOM 598 C C . GLN A 1 74 ? -30.484 -8.367 30.656 1.00 80.25 74 GLN A C 1
ATOM 600 O O . GLN A 1 74 ? -31.109 -9.169 31.350 1.00 80.25 74 GLN A O 1
ATOM 605 N N . TYR A 1 75 ? -30.962 -7.914 29.495 1.00 77.44 75 TYR A N 1
ATOM 606 C CA . TYR A 1 75 ? -32.251 -8.337 28.946 1.00 77.44 75 TYR A CA 1
ATOM 607 C C . TYR A 1 75 ? -32.270 -9.833 28.588 1.00 77.44 75 TYR A C 1
ATOM 609 O O . TYR A 1 75 ? -33.229 -10.541 28.900 1.00 77.44 75 TYR A O 1
ATOM 617 N N . ILE A 1 76 ? -31.183 -10.337 27.994 1.00 76.50 76 ILE A N 1
ATOM 618 C CA . ILE A 1 76 ? -31.019 -11.757 27.655 1.00 76.50 76 ILE A CA 1
ATOM 619 C C . ILE A 1 76 ? -31.036 -12.624 28.914 1.00 76.50 76 ILE A C 1
ATOM 621 O O . ILE A 1 76 ? -31.734 -13.634 28.941 1.00 76.50 76 ILE A O 1
ATOM 625 N N . ILE A 1 77 ? -30.301 -12.221 29.953 1.00 80.19 77 ILE A N 1
ATOM 626 C CA . ILE A 1 77 ? -30.225 -12.938 31.229 1.00 80.19 77 ILE A CA 1
ATOM 627 C C . ILE A 1 77 ? -31.601 -12.972 31.899 1.00 80.19 77 ILE A C 1
ATOM 629 O O . ILE A 1 77 ? -32.057 -14.034 32.318 1.00 8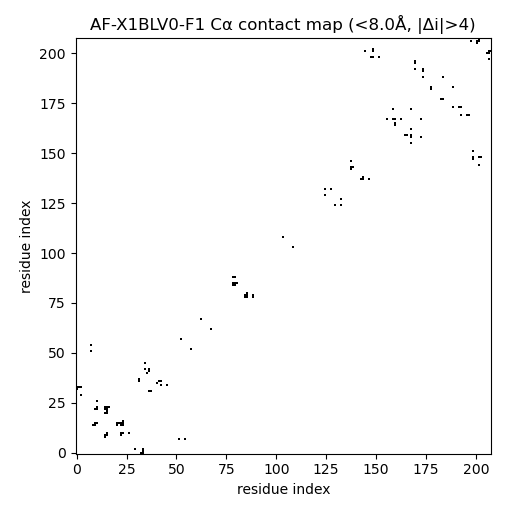0.19 77 ILE A O 1
ATOM 633 N N . HIS A 1 78 ? -32.320 -11.848 31.943 1.00 77.12 78 HIS A N 1
ATOM 634 C CA . HIS A 1 78 ? -33.673 -11.825 32.502 1.00 77.12 78 HIS A CA 1
ATOM 635 C C . HIS A 1 78 ? -34.644 -12.750 31.752 1.00 77.12 78 HIS A C 1
ATOM 637 O O . HIS A 1 78 ? -35.451 -13.432 32.384 1.00 77.12 78 HIS A O 1
ATOM 643 N N . LEU A 1 79 ? -34.552 -12.817 30.422 1.00 72.38 79 LEU A N 1
ATOM 644 C CA . LEU A 1 79 ? -35.402 -13.687 29.606 1.00 72.38 79 LEU A CA 1
ATOM 645 C C . LEU A 1 79 ? -35.014 -15.168 29.672 1.00 72.38 79 LEU A C 1
ATOM 647 O O . LEU A 1 79 ? -35.891 -16.024 29.542 1.00 72.38 79 LEU A O 1
ATOM 651 N N . SER A 1 80 ? -33.735 -15.488 29.874 1.00 72.69 80 SER A N 1
ATOM 652 C CA . SER A 1 80 ? -33.269 -16.872 30.005 1.00 72.69 80 SER A CA 1
ATOM 653 C C . SER A 1 80 ? -33.487 -17.454 31.404 1.00 72.69 80 SER A C 1
ATOM 655 O O . SER A 1 80 ? -33.540 -18.672 31.545 1.00 72.69 80 SER A O 1
ATOM 657 N N . THR A 1 81 ? -33.650 -16.608 32.426 1.00 77.12 81 THR A N 1
ATOM 658 C CA . THR A 1 81 ? -33.851 -17.045 33.821 1.00 77.12 81 THR A CA 1
ATOM 659 C C . THR A 1 81 ? -35.305 -17.441 34.115 1.00 77.12 81 THR A C 1
ATOM 661 O O . THR A 1 81 ? -35.566 -18.162 35.075 1.00 77.12 81 THR A O 1
ATOM 664 N N . ASN A 1 82 ? -36.271 -17.016 33.292 1.00 79.62 82 ASN A N 1
ATOM 665 C CA . ASN A 1 82 ? -37.670 -17.417 33.442 1.00 79.62 82 ASN A CA 1
ATOM 666 C C . ASN A 1 82 ? -37.947 -18.729 32.656 1.00 79.62 82 ASN A C 1
ATOM 668 O O . ASN A 1 82 ? -37.782 -18.751 31.431 1.00 79.62 82 ASN A O 1
ATOM 672 N N . PRO A 1 83 ? -38.378 -19.824 33.325 1.00 75.81 83 PRO A N 1
ATOM 673 C CA . PRO A 1 83 ? -38.503 -21.163 32.730 1.00 75.81 83 PRO A CA 1
ATOM 674 C C . PRO A 1 83 ? -39.386 -21.243 31.480 1.00 75.81 83 PRO A C 1
ATOM 676 O O . PRO A 1 83 ? -39.156 -22.080 30.611 1.00 75.81 83 PRO A O 1
ATOM 679 N N . ILE A 1 84 ? -40.391 -20.370 31.372 1.00 73.44 84 ILE A N 1
ATOM 680 C CA . ILE A 1 84 ? -41.334 -20.356 30.246 1.00 73.44 84 ILE A CA 1
ATOM 681 C C . ILE A 1 84 ? -40.713 -19.656 29.029 1.00 73.44 84 ILE A C 1
ATOM 683 O O . ILE A 1 84 ? -40.827 -20.125 27.895 1.00 73.44 84 ILE A O 1
ATOM 687 N N . THR A 1 85 ? -40.025 -18.534 29.247 1.00 68.62 85 THR A N 1
ATOM 688 C CA . THR A 1 85 ? -39.429 -17.741 28.163 1.00 68.62 85 THR A CA 1
ATOM 689 C C . THR A 1 85 ? -38.124 -18.340 27.656 1.00 68.62 85 THR A C 1
ATOM 691 O O . THR A 1 85 ? -37.824 -18.185 26.474 1.00 68.62 85 THR A O 1
ATOM 694 N N . ALA A 1 86 ? -37.395 -19.091 28.487 1.00 72.38 86 ALA A N 1
ATOM 695 C CA . ALA A 1 86 ? -36.148 -19.758 28.115 1.00 72.38 86 ALA A CA 1
ATOM 696 C C . ALA A 1 86 ? -36.292 -20.707 26.909 1.00 72.38 86 ALA A C 1
ATOM 698 O O . ALA A 1 86 ? -35.356 -20.853 26.126 1.00 72.38 86 ALA A O 1
ATOM 699 N N . TRP A 1 87 ? -37.466 -21.320 26.723 1.00 77.38 87 TRP A N 1
ATOM 700 C CA . TRP A 1 87 ? -37.713 -22.256 25.619 1.00 77.38 87 TRP A CA 1
ATOM 701 C C . TRP A 1 87 ? -38.093 -21.561 24.304 1.00 77.38 87 TRP A C 1
ATOM 703 O O . TRP A 1 87 ? -37.729 -22.011 23.220 1.00 77.38 87 TRP A O 1
ATOM 713 N N . ILE A 1 88 ? -38.786 -20.425 24.393 1.00 80.12 88 ILE A N 1
ATOM 714 C CA . ILE A 1 88 ? -39.261 -19.654 23.232 1.00 80.12 88 ILE A CA 1
ATOM 715 C C . ILE A 1 88 ? -38.180 -18.680 22.739 1.00 80.12 88 ILE A C 1
ATOM 717 O O . ILE A 1 88 ? -38.086 -18.380 21.545 1.00 80.12 88 ILE A O 1
ATOM 721 N N . TYR A 1 89 ? -37.326 -18.209 23.647 1.00 75.19 89 TYR A N 1
ATOM 722 C CA . TYR A 1 89 ? -36.303 -17.209 23.372 1.00 75.19 89 TYR A CA 1
ATOM 723 C C . TYR A 1 89 ? -35.319 -17.591 22.247 1.00 75.19 89 TYR A C 1
ATOM 725 O O . TYR A 1 89 ? -35.100 -16.754 21.371 1.00 75.19 89 TYR A O 1
ATOM 733 N N . PR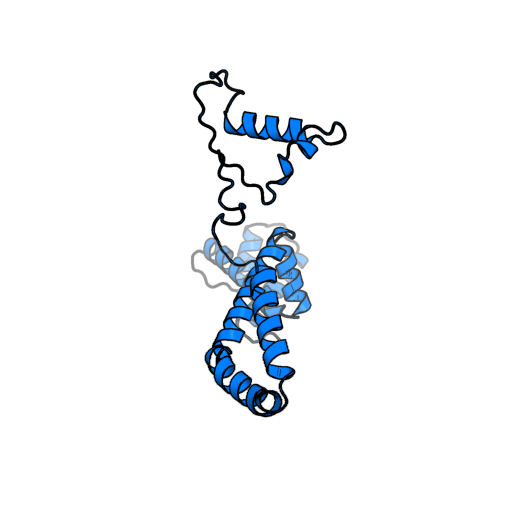O A 1 90 ? -34.779 -18.826 22.159 1.00 77.31 90 PRO A N 1
ATOM 734 C CA . PRO A 1 90 ? -33.889 -19.221 21.066 1.00 77.31 90 PRO A CA 1
ATOM 735 C C . PRO A 1 90 ? -34.552 -19.105 19.689 1.00 77.31 90 PRO A C 1
ATOM 737 O O . PRO A 1 90 ? -33.921 -18.671 18.725 1.00 77.31 90 PRO A O 1
ATOM 740 N N . LEU A 1 91 ? -35.844 -19.437 19.595 1.00 81.25 91 LEU A N 1
ATOM 741 C CA . LEU A 1 91 ? -36.608 -19.339 18.351 1.00 81.25 91 LEU A CA 1
ATOM 742 C C . LEU A 1 91 ? -36.847 -17.877 17.958 1.00 81.25 91 LEU A C 1
ATOM 744 O O . LEU A 1 91 ? -36.619 -17.506 16.804 1.00 81.25 91 LEU A O 1
ATOM 748 N N . LEU A 1 92 ? -37.242 -17.034 18.917 1.00 79.75 92 LEU A N 1
ATOM 749 C CA . LEU A 1 92 ? -37.421 -15.598 18.690 1.00 79.75 92 LEU A CA 1
ATOM 750 C C . LEU A 1 92 ? -36.105 -14.896 18.346 1.00 79.75 92 LEU A C 1
ATOM 752 O O . LEU A 1 92 ? -36.096 -14.046 17.460 1.00 79.75 92 LEU A O 1
ATOM 756 N N . ALA A 1 93 ? -34.998 -15.269 18.991 1.00 80.12 93 ALA A N 1
ATOM 757 C CA . ALA A 1 93 ? -33.671 -14.733 18.710 1.00 80.12 93 ALA A CA 1
ATOM 758 C C . ALA A 1 93 ? -33.213 -15.096 17.292 1.00 80.12 93 ALA A C 1
ATOM 760 O O . ALA A 1 93 ? -32.755 -14.229 16.555 1.00 80.12 93 ALA A O 1
ATOM 761 N N . ILE A 1 94 ? -33.398 -16.349 16.860 1.00 80.19 94 ILE A N 1
ATOM 762 C CA . ILE A 1 94 ? -33.100 -16.753 15.479 1.00 80.19 94 ILE A CA 1
ATOM 763 C C . ILE A 1 94 ? -33.979 -15.976 14.493 1.00 80.19 94 ILE A C 1
ATOM 765 O O . ILE A 1 94 ? -33.478 -15.486 13.480 1.00 80.19 94 ILE A O 1
ATOM 769 N N . TYR A 1 95 ? -35.276 -15.836 14.776 1.00 82.38 95 TYR A N 1
ATOM 770 C CA . TYR A 1 95 ? -36.208 -15.132 13.896 1.00 82.38 95 TYR A CA 1
ATOM 771 C C . TYR A 1 95 ? -35.894 -13.631 13.780 1.00 82.38 95 TYR A C 1
ATOM 773 O O . TYR A 1 95 ? -35.861 -13.096 12.669 1.00 82.38 95 TYR A O 1
ATOM 781 N N . SER A 1 96 ? -35.603 -12.961 14.898 1.00 78.38 96 SER A N 1
ATOM 782 C CA . SER A 1 96 ? -35.274 -11.534 14.934 1.00 78.38 96 SER A CA 1
ATOM 783 C C . SER A 1 96 ? -33.904 -11.253 14.313 1.00 78.38 96 SER A C 1
ATOM 785 O O . SER A 1 96 ? -33.787 -10.391 13.437 1.00 78.38 96 SER A O 1
ATOM 787 N N . LEU A 1 97 ? -32.878 -12.036 14.666 1.00 75.62 97 LEU A N 1
ATOM 788 C CA . LEU A 1 97 ? -31.517 -11.863 14.159 1.00 75.62 97 LEU A CA 1
ATOM 789 C C . LEU A 1 97 ? -31.398 -12.223 12.681 1.00 75.62 97 LEU A C 1
ATOM 791 O O . LEU A 1 97 ? -30.571 -11.636 11.995 1.00 75.62 97 LEU A O 1
ATOM 795 N N . LYS A 1 98 ? -32.241 -13.107 12.131 1.00 77.06 98 LYS A N 1
ATOM 796 C CA . LYS A 1 98 ? -32.227 -13.443 10.693 1.00 77.06 98 LYS A CA 1
ATOM 797 C C . LYS A 1 98 ? -32.460 -12.230 9.783 1.00 77.06 98 LYS A C 1
ATOM 799 O O . LYS A 1 98 ? -32.005 -12.244 8.641 1.00 77.06 98 LYS A O 1
ATOM 804 N N . LYS A 1 99 ? -33.144 -11.186 10.268 1.00 75.75 99 LYS A N 1
ATOM 805 C CA . LYS A 1 99 ? -33.362 -9.934 9.521 1.00 75.75 99 LYS A CA 1
ATOM 806 C C . LYS A 1 99 ? -32.119 -9.034 9.499 1.00 75.75 99 LYS A C 1
ATOM 808 O O . LYS A 1 99 ? -31.917 -8.326 8.516 1.00 75.75 99 LYS A O 1
ATOM 813 N N . TYR A 1 100 ? -31.306 -9.086 10.554 1.00 70.06 100 TYR A N 1
ATOM 814 C CA . TYR A 1 100 ? -30.090 -8.279 10.726 1.00 70.06 100 TYR A CA 1
ATOM 815 C C . TYR A 1 100 ? -28.811 -9.021 10.333 1.00 70.06 100 TYR A C 1
ATOM 817 O O . TYR A 1 100 ? -27.794 -8.397 10.040 1.00 70.06 100 TYR A O 1
ATOM 825 N N . LEU A 1 101 ? -28.858 -10.352 10.287 1.00 68.69 101 LEU A N 1
ATOM 826 C CA . LEU A 1 101 ? -27.783 -11.173 9.765 1.00 68.69 101 LEU A CA 1
ATOM 827 C C . LEU A 1 101 ? -27.611 -10.851 8.277 1.00 68.69 101 LEU A C 1
ATOM 829 O O . LEU A 1 101 ? -28.583 -10.922 7.514 1.00 68.69 101 LEU A O 1
ATOM 833 N N . PRO A 1 102 ? -26.389 -10.504 7.840 1.00 58.84 102 PRO A N 1
ATOM 834 C CA . PRO A 1 102 ? -26.135 -10.193 6.448 1.00 58.84 102 PRO A CA 1
ATOM 835 C C . PRO A 1 102 ? -26.554 -11.395 5.603 1.00 58.84 102 PRO A C 1
ATOM 837 O O . PRO A 1 102 ? -26.039 -12.505 5.759 1.00 58.84 102 PRO A O 1
ATOM 840 N N . LYS A 1 103 ? -27.524 -11.186 4.704 1.00 67.25 1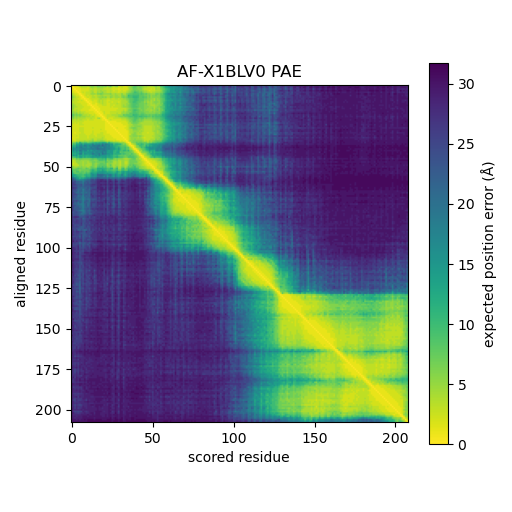03 LYS A N 1
ATOM 841 C CA . LYS A 1 103 ? -27.872 -12.186 3.692 1.00 67.25 103 LYS A CA 1
ATOM 842 C C . LYS A 1 103 ? -26.573 -12.531 2.970 1.00 67.25 103 LYS A C 1
ATOM 844 O O . LYS A 1 103 ? -25.979 -11.633 2.375 1.00 67.25 103 LYS A O 1
ATOM 849 N N . LYS A 1 104 ? -26.128 -13.795 3.051 1.00 59.38 104 LYS A N 1
ATOM 850 C CA . LYS A 1 104 ? -24.883 -14.307 2.444 1.00 59.38 104 LYS A CA 1
ATOM 851 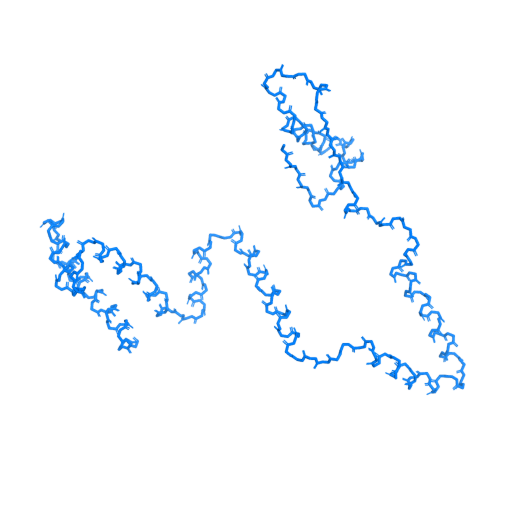C C . LYS A 1 104 ? -24.892 -14.117 0.924 1.00 59.38 104 LYS A C 1
ATOM 853 O O . LYS A 1 104 ? -25.071 -15.055 0.150 1.00 59.38 104 LYS A O 1
ATOM 858 N N . ASN A 1 105 ? -24.660 -12.892 0.475 1.00 60.12 105 ASN A N 1
ATOM 859 C CA . ASN A 1 105 ? -24.344 -12.570 -0.899 1.00 60.12 105 ASN A CA 1
ATOM 860 C C . ASN A 1 105 ? -22.864 -12.898 -1.082 1.00 60.12 105 ASN A C 1
ATOM 862 O O . ASN A 1 105 ? -22.008 -12.018 -1.016 1.00 60.12 105 ASN A O 1
ATOM 866 N N . LYS A 1 106 ? -22.567 -14.178 -1.353 1.00 59.53 106 LYS A N 1
ATOM 867 C CA . LYS A 1 106 ? -21.208 -14.706 -1.596 1.00 59.53 106 LYS A CA 1
ATOM 868 C C . LYS A 1 106 ? -20.389 -13.876 -2.606 1.00 59.53 106 LYS A C 1
ATOM 870 O O . LYS A 1 106 ? -19.165 -13.950 -2.615 1.00 59.53 106 LYS A O 1
ATOM 875 N N . LYS A 1 107 ? -21.044 -13.094 -3.477 1.00 58.38 107 LYS A N 1
ATOM 876 C CA . LYS A 1 107 ? -20.404 -12.160 -4.425 1.00 58.38 107 LYS A CA 1
ATOM 877 C C . LYS A 1 107 ? -19.919 -10.849 -3.785 1.00 58.38 107 LYS A C 1
ATOM 879 O O . LYS A 1 107 ? -18.915 -10.313 -4.241 1.00 58.38 107 LYS A O 1
ATOM 884 N N . GLY A 1 108 ? -20.613 -10.326 -2.773 1.00 62.41 108 GLY A N 1
ATOM 885 C CA . GLY A 1 108 ? -20.267 -9.067 -2.101 1.00 62.41 108 GLY A CA 1
ATOM 886 C C . GLY A 1 108 ? -19.109 -9.225 -1.117 1.00 62.41 108 GLY A C 1
ATOM 887 O O . GLY A 1 108 ? -18.185 -8.420 -1.128 1.00 62.41 108 GLY A O 1
ATOM 888 N N . GLU A 1 109 ? -19.106 -10.314 -0.346 1.00 61.44 109 GLU A N 1
ATOM 889 C CA . GLU A 1 109 ? -18.016 -10.649 0.585 1.00 61.44 109 GLU A CA 1
ATOM 890 C C . GLU A 1 109 ? -16.691 -10.879 -0.152 1.00 61.44 109 GLU A C 1
ATOM 892 O O . GLU A 1 109 ? -15.666 -10.327 0.234 1.00 61.44 109 GLU A O 1
ATOM 897 N N . LYS A 1 110 ? -16.718 -11.592 -1.290 1.00 61.88 110 LYS A N 1
ATOM 898 C CA . LYS A 1 110 ? -15.531 -11.773 -2.142 1.00 61.88 110 LYS A CA 1
ATOM 899 C C . LYS A 1 110 ? -14.988 -10.460 -2.711 1.00 61.88 110 LYS A C 1
ATOM 901 O O . LYS A 1 110 ? -13.780 -10.331 -2.861 1.00 61.88 110 LYS A O 1
ATOM 906 N N . LYS A 1 111 ? -15.857 -9.496 -3.038 1.00 69.75 111 LYS A N 1
ATOM 907 C CA . LYS A 1 111 ? -15.429 -8.173 -3.523 1.00 69.75 111 LYS A CA 1
ATOM 908 C C . LYS A 1 111 ? -14.779 -7.345 -2.416 1.00 69.75 111 LYS A C 1
ATOM 910 O O . LYS A 1 111 ? -13.733 -6.761 -2.663 1.00 69.75 111 LYS A O 1
ATOM 915 N N . LYS A 1 112 ? -15.363 -7.343 -1.212 1.00 69.06 112 LYS A N 1
ATOM 916 C CA . LYS A 1 112 ? -14.807 -6.628 -0.054 1.00 69.06 112 LYS A CA 1
ATOM 917 C C . LYS A 1 112 ? -13.456 -7.202 0.376 1.00 69.06 112 LYS A C 1
ATOM 919 O O . LYS A 1 112 ? -12.524 -6.432 0.560 1.00 69.06 112 LYS A O 1
ATOM 924 N N . ALA A 1 113 ? -13.320 -8.530 0.417 1.00 67.62 113 ALA A N 1
ATOM 925 C CA . ALA A 1 113 ? -12.038 -9.185 0.684 1.00 67.62 113 ALA A CA 1
ATOM 926 C C . ALA A 1 113 ? -10.972 -8.809 -0.364 1.00 67.62 113 ALA A C 1
ATOM 928 O O . ALA A 1 113 ? -9.880 -8.396 -0.007 1.00 67.62 113 ALA A O 1
ATOM 929 N N . GLN A 1 114 ? -11.320 -8.819 -1.658 1.00 68.69 114 GLN A N 1
ATOM 930 C CA . GLN A 1 114 ? -10.395 -8.401 -2.722 1.00 68.69 114 GLN A CA 1
ATOM 931 C C . GLN A 1 114 ? -10.005 -6.916 -2.673 1.00 68.69 114 GLN A C 1
ATOM 933 O O . GLN A 1 114 ? -8.920 -6.552 -3.124 1.00 68.69 114 GLN A O 1
ATOM 938 N N . GLU A 1 115 ? -10.887 -6.033 -2.204 1.00 76.19 115 GLU A N 1
ATOM 939 C CA . GLU A 1 115 ? -10.558 -4.616 -2.002 1.00 76.19 115 GLU A CA 1
ATOM 940 C C . GLU A 1 115 ? -9.640 -4.402 -0.803 1.00 76.19 115 GLU A C 1
ATOM 942 O O . GLU A 1 115 ? -8.771 -3.532 -0.857 1.00 76.19 115 GLU A O 1
ATOM 947 N N . GLN A 1 116 ? -9.816 -5.202 0.245 1.00 71.31 116 GLN A N 1
ATOM 948 C CA . GLN A 1 116 ? -8.994 -5.173 1.446 1.00 71.31 116 GLN A CA 1
ATOM 949 C C . GLN A 1 116 ? -7.592 -5.724 1.156 1.00 71.31 116 GLN A C 1
ATOM 951 O O . GLN A 1 116 ? -6.618 -5.016 1.396 1.00 71.31 116 GLN A O 1
ATOM 956 N N . ASP A 1 117 ? -7.497 -6.857 0.453 1.00 67.75 117 ASP A N 1
ATOM 957 C CA . ASP A 1 117 ? -6.231 -7.405 -0.055 1.00 67.75 117 ASP A CA 1
ATOM 958 C C . ASP A 1 117 ? -5.492 -6.385 -0.941 1.00 67.75 117 ASP A C 1
ATOM 960 O O . ASP A 1 117 ? -4.291 -6.173 -0.805 1.00 67.75 117 ASP A O 1
ATOM 964 N N . LYS A 1 118 ? -6.211 -5.674 -1.824 1.00 74.00 118 LYS A N 1
ATOM 965 C CA . LYS A 1 118 ? -5.619 -4.614 -2.662 1.00 74.00 118 LYS A CA 1
ATOM 966 C C . LYS A 1 118 ? -5.122 -3.409 -1.866 1.00 74.00 118 LYS A C 1
ATOM 968 O O . LYS A 1 118 ? -4.200 -2.733 -2.328 1.00 74.00 118 LYS A O 1
ATOM 973 N N . LYS A 1 119 ? -5.766 -3.068 -0.747 1.00 71.00 119 LYS A N 1
ATOM 974 C CA . LYS A 1 119 ? -5.321 -1.979 0.134 1.00 71.00 119 LYS A CA 1
ATOM 975 C C . LYS A 1 119 ? -4.073 -2.393 0.906 1.00 71.00 119 LYS A C 1
ATOM 977 O O . LYS A 1 119 ? -3.107 -1.641 0.891 1.00 71.00 119 LYS A O 1
ATOM 982 N N . GLU A 1 120 ? -4.050 -3.606 1.449 1.00 63.34 120 GLU A N 1
ATOM 983 C CA . GLU A 1 120 ? -2.874 -4.160 2.126 1.00 63.34 120 GLU A CA 1
ATOM 984 C C . GLU A 1 120 ? -1.680 -4.313 1.172 1.00 63.34 120 GLU A C 1
ATOM 986 O O . GLU A 1 120 ? -0.554 -3.972 1.526 1.00 63.34 120 GLU A O 1
ATOM 991 N N . GLU A 1 121 ? -1.913 -4.743 -0.074 1.00 59.50 121 GLU A N 1
ATOM 992 C CA . GLU A 1 121 ? -0.884 -4.740 -1.120 1.00 59.50 121 GLU A CA 1
ATOM 993 C C . GLU A 1 121 ? -0.351 -3.316 -1.364 1.00 59.50 121 GLU A C 1
ATOM 995 O O . GLU A 1 121 ? 0.858 -3.105 -1.379 1.00 59.50 121 GLU A O 1
ATOM 1000 N N . ARG A 1 122 ? -1.229 -2.306 -1.493 1.00 62.09 122 ARG A N 1
ATOM 1001 C CA . ARG A 1 122 ? -0.837 -0.885 -1.647 1.00 62.09 122 ARG A CA 1
ATOM 1002 C C . ARG A 1 122 ? -0.023 -0.343 -0.480 1.00 62.09 122 ARG A C 1
ATOM 1004 O O . ARG A 1 122 ? 0.844 0.498 -0.707 1.00 62.09 122 ARG A O 1
ATOM 1011 N N . GLU A 1 123 ? -0.302 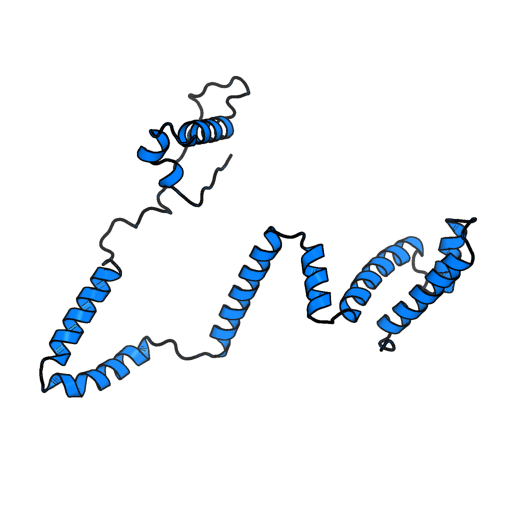-0.793 0.733 1.00 58.81 123 GLU A N 1
ATOM 1012 C CA . GLU A 1 123 ? 0.424 -0.384 1.933 1.00 58.81 123 GLU A CA 1
ATOM 1013 C C . GLU A 1 123 ? 1.801 -1.050 2.013 1.00 58.81 123 GLU A C 1
ATOM 1015 O O . GLU A 1 123 ? 2.781 -0.361 2.295 1.00 58.81 123 GLU A O 1
ATOM 1020 N N . LYS A 1 124 ? 1.919 -2.330 1.634 1.00 57.34 124 LYS A N 1
ATOM 1021 C CA . LYS A 1 124 ? 3.216 -3.022 1.484 1.00 57.34 124 LYS A CA 1
ATOM 1022 C C . LYS A 1 124 ? 4.101 -2.385 0.407 1.00 57.34 124 LYS A C 1
ATOM 1024 O O . LYS A 1 124 ? 5.298 -2.191 0.630 1.00 57.34 124 LYS A O 1
ATOM 1029 N N . PHE A 1 125 ? 3.492 -1.904 -0.682 1.00 53.06 125 PHE A N 1
ATOM 1030 C CA . PHE A 1 125 ? 4.180 -1.154 -1.739 1.00 53.06 125 PHE A CA 1
ATOM 1031 C C . PHE A 1 125 ? 4.754 0.211 -1.293 1.00 53.06 125 PHE A C 1
ATOM 1033 O O . PHE A 1 125 ? 5.447 0.845 -2.093 1.00 53.06 125 PHE A O 1
ATOM 1040 N N . ARG A 1 126 ? 4.488 0.707 -0.069 1.00 57.00 126 ARG A N 1
ATOM 1041 C CA . ARG A 1 126 ? 5.101 1.956 0.441 1.00 57.00 126 ARG A CA 1
ATOM 1042 C C . ARG A 1 126 ? 6.498 1.748 1.033 1.00 57.00 126 ARG A C 1
ATOM 1044 O O . ARG A 1 126 ? 7.265 2.706 1.059 1.00 57.00 126 ARG A O 1
ATOM 1051 N N . THR A 1 127 ? 6.833 0.543 1.494 1.00 52.12 127 THR A N 1
ATOM 1052 C CA . THR A 1 127 ? 8.061 0.281 2.275 1.00 52.12 127 THR A CA 1
ATOM 1053 C C . THR A 1 127 ? 9.187 -0.329 1.442 1.00 52.12 127 THR A C 1
ATOM 1055 O O . THR A 1 127 ? 10.357 -0.211 1.797 1.00 52.12 127 THR A O 1
ATOM 1058 N N . SER A 1 128 ? 8.855 -0.948 0.309 1.00 55.28 128 SER A N 1
ATOM 1059 C CA . SER A 1 128 ? 9.815 -1.491 -0.648 1.00 55.28 128 SER A CA 1
ATOM 1060 C C . SER A 1 128 ? 9.689 -0.756 -1.990 1.00 55.28 128 SER A C 1
ATOM 1062 O O . SER A 1 128 ? 8.624 -0.249 -2.345 1.00 55.28 128 SER A O 1
ATOM 1064 N N . SER A 1 129 ? 10.773 -0.655 -2.767 1.00 70.00 129 SER A N 1
ATOM 1065 C CA . SER A 1 129 ? 10.663 -0.134 -4.135 1.00 70.00 129 SER A CA 1
ATOM 1066 C C . SER A 1 129 ? 9.692 -1.025 -4.909 1.00 70.00 129 SER A C 1
ATOM 1068 O O . SER A 1 129 ? 9.975 -2.205 -5.101 1.00 70.00 129 SER A O 1
ATOM 1070 N N . PHE A 1 130 ? 8.581 -0.465 -5.397 1.00 67.69 130 PHE A N 1
ATOM 1071 C CA . PHE A 1 130 ? 7.554 -1.162 -6.191 1.00 67.69 130 PHE A CA 1
ATOM 1072 C C . PHE A 1 130 ? 8.132 -2.098 -7.267 1.00 67.69 130 PHE A C 1
ATOM 1074 O O . PHE A 1 130 ? 7.540 -3.114 -7.622 1.00 67.69 130 PHE A O 1
ATOM 1081 N N . PHE A 1 131 ? 9.301 -1.757 -7.813 1.00 72.56 131 PHE A N 1
ATOM 1082 C CA . PHE A 1 131 ? 10.004 -2.588 -8.780 1.00 72.56 131 PHE A CA 1
ATOM 1083 C C . PHE A 1 131 ? 10.580 -3.878 -8.173 1.00 72.56 131 PHE A C 1
ATOM 1085 O O . PHE A 1 131 ? 10.445 -4.935 -8.787 1.00 72.56 131 PHE A O 1
ATOM 1092 N N . ALA A 1 132 ? 11.187 -3.800 -6.987 1.00 78.19 132 ALA A N 1
ATOM 1093 C CA . ALA A 1 132 ? 11.766 -4.939 -6.280 1.00 78.19 132 ALA A CA 1
ATOM 1094 C C . ALA A 1 132 ? 10.681 -5.948 -5.884 1.00 78.19 132 ALA A C 1
ATOM 1096 O O . ALA A 1 132 ? 10.772 -7.115 -6.248 1.00 78.19 132 ALA A O 1
ATOM 1097 N N . GLU A 1 133 ? 9.591 -5.483 -5.278 1.00 76.88 133 GLU A N 1
ATOM 1098 C CA . GLU A 1 133 ? 8.478 -6.351 -4.874 1.00 76.88 133 GLU A CA 1
ATOM 1099 C C . GLU A 1 133 ? 7.750 -6.960 -6.072 1.00 76.88 133 GLU A C 1
ATOM 1101 O O . GLU A 1 133 ? 7.341 -8.116 -6.056 1.00 76.88 133 GLU A O 1
ATOM 1106 N N . LYS A 1 134 ? 7.653 -6.225 -7.184 1.00 81.31 134 LYS A N 1
ATOM 1107 C CA . LYS A 1 134 ? 7.087 -6.775 -8.418 1.00 81.31 134 LYS A CA 1
ATOM 1108 C C . LYS A 1 134 ? 7.984 -7.846 -9.041 1.00 81.31 134 LYS A C 1
ATOM 1110 O O . LYS A 1 134 ? 7.462 -8.784 -9.644 1.00 81.31 134 LYS A O 1
ATOM 1115 N N . ILE A 1 135 ? 9.306 -7.729 -8.906 1.00 83.19 135 ILE A N 1
ATOM 1116 C CA . ILE A 1 135 ? 10.250 -8.792 -9.279 1.00 83.19 135 ILE A CA 1
ATOM 1117 C C . ILE A 1 135 ? 10.078 -9.998 -8.353 1.00 83.19 135 ILE A C 1
ATOM 1119 O O . ILE A 1 135 ? 9.961 -11.115 -8.861 1.00 83.19 135 ILE A O 1
ATOM 1123 N N . GLU A 1 136 ? 10.001 -9.771 -7.039 1.00 83.25 136 GLU A N 1
ATOM 1124 C CA . GLU A 1 136 ? 9.729 -10.797 -6.024 1.00 83.25 136 GLU A CA 1
ATOM 1125 C C . GLU A 1 136 ? 8.448 -11.565 -6.378 1.00 83.25 136 GLU A C 1
ATOM 1127 O O . GLU A 1 136 ? 8.462 -12.783 -6.506 1.00 83.25 136 GLU A O 1
ATOM 1132 N N . TRP A 1 137 ? 7.371 -10.848 -6.699 1.00 83.81 137 TRP A N 1
ATOM 1133 C CA . TRP A 1 137 ? 6.084 -11.418 -7.082 1.00 83.81 137 TRP A CA 1
ATOM 1134 C C . TRP A 1 137 ? 6.162 -12.272 -8.354 1.00 83.81 137 TRP A C 1
ATOM 1136 O O . TRP A 1 137 ? 5.580 -13.358 -8.424 1.00 83.81 137 TRP A O 1
ATOM 1146 N N . TYR A 1 138 ? 6.888 -11.814 -9.384 1.00 87.31 138 TYR A N 1
ATOM 1147 C CA . TYR A 1 138 ? 7.102 -12.621 -10.590 1.00 87.31 138 TYR A CA 1
ATOM 1148 C C . TYR A 1 138 ? 7.921 -13.881 -10.300 1.00 87.31 138 TYR A C 1
ATOM 1150 O O . TYR A 1 138 ? 7.638 -14.918 -10.909 1.00 87.31 138 TYR A O 1
ATOM 1158 N N . ARG A 1 139 ? 8.890 -13.791 -9.379 1.00 85.75 139 ARG A N 1
ATOM 1159 C CA . ARG A 1 139 ? 9.714 -14.910 -8.909 1.00 85.75 139 ARG A CA 1
ATOM 1160 C C . ARG A 1 139 ? 8.863 -15.922 -8.140 1.00 85.75 139 ARG A C 1
ATOM 1162 O O . ARG A 1 139 ? 8.795 -17.076 -8.543 1.00 85.75 139 ARG A O 1
ATOM 1169 N N . GLU A 1 140 ? 8.145 -15.484 -7.110 1.00 85.06 140 GLU A N 1
ATOM 1170 C CA . GLU A 1 140 ? 7.281 -16.327 -6.273 1.00 85.06 140 GLU A CA 1
ATOM 1171 C C . GLU A 1 140 ? 6.182 -17.027 -7.073 1.00 85.06 140 GLU A C 1
ATOM 1173 O O . GLU A 1 140 ? 5.920 -18.213 -6.888 1.00 85.06 140 GLU A O 1
ATOM 1178 N N . LYS A 1 141 ? 5.534 -16.315 -8.002 1.00 87.69 141 LYS A N 1
ATOM 1179 C CA . LYS A 1 141 ? 4.472 -16.894 -8.837 1.00 87.69 141 LYS A CA 1
ATOM 1180 C C . LYS A 1 141 ? 5.006 -17.666 -10.043 1.00 87.69 141 LYS A C 1
ATOM 1182 O O . LYS A 1 141 ? 4.193 -18.122 -10.846 1.00 87.69 141 LYS A O 1
ATOM 1187 N N . SER A 1 142 ? 6.329 -17.782 -10.209 1.00 83.00 142 SER A N 1
ATOM 1188 C CA . SER A 1 142 ? 6.979 -18.421 -11.365 1.00 83.00 142 SER A CA 1
ATOM 1189 C C . SER A 1 142 ? 6.481 -17.885 -12.719 1.00 83.00 142 SER A C 1
ATOM 1191 O O . SER A 1 142 ? 6.388 -18.600 -13.715 1.00 83.00 142 SER A O 1
ATOM 1193 N N . ARG A 1 143 ? 6.126 -16.593 -12.782 1.00 84.81 143 ARG A N 1
ATOM 1194 C CA . ARG A 1 143 ? 5.508 -15.939 -13.955 1.00 84.81 143 ARG A CA 1
ATOM 1195 C C . ARG A 1 143 ? 6.533 -15.191 -14.813 1.00 84.81 143 ARG A C 1
ATOM 1197 O O . ARG A 1 143 ? 6.266 -14.084 -15.287 1.00 84.81 143 ARG A O 1
ATOM 1204 N N . TYR A 1 144 ? 7.689 -15.803 -15.057 1.00 83.50 144 TYR A N 1
ATOM 1205 C CA . TYR A 1 144 ? 8.806 -15.180 -15.780 1.00 83.50 144 TYR A CA 1
ATOM 1206 C C . TYR A 1 144 ? 8.453 -14.775 -17.217 1.00 83.50 144 TYR A C 1
ATOM 1208 O O . TYR A 1 144 ? 8.831 -13.690 -17.654 1.00 83.50 144 TYR A O 1
ATOM 1216 N N . GLY A 1 145 ? 7.641 -15.567 -17.927 1.00 80.88 145 GLY A N 1
ATOM 1217 C CA . GLY A 1 145 ? 7.209 -15.235 -19.292 1.00 80.88 145 GLY A CA 1
ATOM 1218 C C . GLY A 1 145 ? 6.452 -13.904 -19.383 1.00 80.88 145 GLY A C 1
ATOM 1219 O O . GLY A 1 145 ? 6.683 -13.104 -20.293 1.00 80.88 145 GLY A O 1
ATOM 1220 N N . LYS A 1 146 ? 5.608 -13.590 -18.387 1.00 82.94 146 LYS A N 1
ATOM 1221 C CA . LYS A 1 146 ? 4.893 -12.301 -18.326 1.00 82.94 146 LYS A CA 1
ATOM 1222 C C . LYS A 1 146 ? 5.846 -11.137 -18.052 1.00 82.94 146 LYS A C 1
ATOM 1224 O O . LYS A 1 146 ? 5.701 -10.083 -18.671 1.00 82.94 146 LYS A O 1
ATOM 1229 N N . ALA A 1 147 ? 6.831 -11.330 -17.174 1.00 86.06 147 ALA A N 1
ATOM 1230 C CA . ALA A 1 147 ? 7.861 -10.328 -16.908 1.00 86.06 147 ALA A CA 1
ATOM 1231 C C . ALA A 1 147 ? 8.694 -10.031 -18.168 1.00 86.06 147 ALA A C 1
ATOM 1233 O O . ALA A 1 147 ? 8.839 -8.869 -18.553 1.00 86.06 147 ALA A O 1
ATOM 1234 N N . LEU A 1 148 ? 9.154 -11.077 -18.864 1.00 84.56 148 LEU A N 1
ATOM 1235 C CA . LEU A 1 148 ? 9.905 -10.964 -20.118 1.00 84.56 148 LEU A CA 1
ATOM 1236 C C . LEU A 1 148 ? 9.089 -10.271 -21.215 1.00 84.56 148 LEU A C 1
ATOM 1238 O O . LEU A 1 148 ? 9.602 -9.381 -21.891 1.00 84.56 148 LEU A O 1
ATOM 1242 N N . THR A 1 149 ? 7.797 -10.586 -21.329 1.00 86.12 149 THR A N 1
ATOM 1243 C CA . THR A 1 149 ? 6.894 -9.927 -22.287 1.00 86.12 149 THR A CA 1
ATOM 1244 C C . THR A 1 149 ? 6.783 -8.421 -22.024 1.00 86.12 149 THR A C 1
ATOM 1246 O O . THR A 1 149 ? 6.797 -7.618 -22.958 1.00 86.12 149 THR A O 1
ATOM 1249 N N . LEU A 1 150 ? 6.691 -7.998 -20.758 1.00 87.62 150 LEU A N 1
ATOM 1250 C CA . LEU A 1 150 ? 6.627 -6.575 -20.404 1.00 87.62 150 LEU A CA 1
ATOM 1251 C C . LEU A 1 150 ? 7.935 -5.839 -20.704 1.00 87.62 150 LEU A C 1
ATOM 1253 O O . LEU A 1 150 ? 7.902 -4.722 -21.231 1.00 87.62 150 LEU A O 1
ATOM 1257 N N . LEU A 1 151 ? 9.074 -6.463 -20.391 1.00 86.56 151 LEU A N 1
ATOM 1258 C CA . LEU A 1 151 ? 10.391 -5.924 -20.725 1.00 86.56 151 LEU A CA 1
ATOM 1259 C C . LEU A 1 151 ? 10.547 -5.779 -22.239 1.00 86.56 151 LEU A C 1
ATOM 1261 O O . LEU A 1 151 ? 10.958 -4.718 -22.712 1.00 86.56 151 LEU A O 1
ATOM 1265 N N . TYR A 1 152 ? 10.119 -6.786 -22.999 1.00 87.19 152 TYR A N 1
ATOM 1266 C CA . TYR A 1 152 ? 10.125 -6.721 -24.450 1.00 87.19 152 TYR A CA 1
ATOM 1267 C C . TYR A 1 152 ? 9.224 -5.612 -24.989 1.00 87.19 152 TYR A C 1
ATOM 1269 O O . TYR A 1 152 ? 9.692 -4.813 -25.782 1.00 87.19 152 TYR A O 1
ATOM 1277 N N . ARG A 1 153 ? 7.983 -5.454 -24.510 1.00 88.12 153 ARG A N 1
ATOM 1278 C CA . ARG A 1 153 ? 7.105 -4.341 -24.937 1.00 88.12 153 ARG A CA 1
ATOM 1279 C C . ARG A 1 153 ? 7.716 -2.963 -24.674 1.00 88.12 153 ARG A C 1
ATOM 1281 O O . ARG A 1 153 ? 7.406 -1.987 -25.359 1.00 88.12 153 ARG A O 1
ATOM 1288 N N . ARG A 1 154 ? 8.544 -2.828 -23.634 1.00 88.62 154 ARG A N 1
ATOM 1289 C CA . ARG A 1 154 ? 9.295 -1.590 -23.376 1.00 88.62 154 ARG A CA 1
ATOM 1290 C C . ARG A 1 154 ? 10.437 -1.417 -24.380 1.00 88.62 154 ARG A C 1
ATOM 1292 O O . ARG A 1 154 ? 10.633 -0.310 -24.874 1.00 88.62 154 ARG A O 1
ATOM 1299 N N . LEU A 1 155 ? 11.163 -2.491 -24.676 1.00 87.19 155 LEU A N 1
ATOM 1300 C CA . LEU A 1 155 ? 12.233 -2.516 -25.671 1.00 87.19 155 LEU A CA 1
ATOM 1301 C C . LEU A 1 155 ? 11.695 -2.255 -27.086 1.00 87.19 155 LEU A C 1
ATOM 1303 O O . LEU A 1 155 ? 12.245 -1.423 -27.793 1.00 87.19 155 LEU A O 1
ATOM 1307 N N . GLU A 1 156 ? 10.572 -2.863 -27.454 1.00 87.31 156 GLU A N 1
ATOM 1308 C CA . GLU A 1 156 ? 9.843 -2.678 -28.709 1.00 87.31 156 GLU A CA 1
ATOM 1309 C C . GLU A 1 156 ? 9.465 -1.213 -28.933 1.00 87.31 156 GLU A C 1
ATOM 1311 O O . GLU A 1 156 ? 9.736 -0.671 -29.998 1.00 87.31 156 GLU A O 1
ATOM 1316 N N . ARG A 1 157 ? 8.934 -0.523 -27.914 1.00 88.69 157 ARG A N 1
ATOM 1317 C CA . ARG A 1 157 ? 8.648 0.921 -27.999 1.00 88.69 157 ARG A CA 1
ATOM 1318 C C . ARG A 1 157 ? 9.897 1.747 -28.316 1.00 88.69 157 ARG A C 1
ATOM 1320 O O . ARG A 1 157 ? 9.835 2.647 -29.148 1.00 88.69 157 ARG A O 1
ATOM 1327 N N . LYS A 1 158 ? 11.032 1.427 -27.685 1.00 88.62 158 LYS A N 1
ATOM 1328 C CA . LYS A 1 158 ? 12.310 2.100 -27.966 1.00 88.62 158 LYS A CA 1
ATOM 1329 C C . LYS A 1 158 ? 12.838 1.768 -29.361 1.00 88.62 158 LYS A C 1
ATOM 1331 O O . LYS A 1 158 ? 13.286 2.667 -30.063 1.00 88.62 158 LYS A O 1
ATOM 1336 N N . LEU A 1 159 ? 12.773 0.503 -29.769 1.00 87.44 159 LEU A N 1
ATOM 1337 C CA . LEU A 1 159 ? 13.206 0.076 -31.096 1.00 87.44 159 LEU A CA 1
ATOM 1338 C C . LEU A 1 159 ? 12.346 0.696 -32.194 1.00 87.44 159 LEU A C 1
ATOM 1340 O O . LEU A 1 159 ? 12.904 1.172 -33.169 1.00 87.44 159 LEU A O 1
ATOM 1344 N N . ASN A 1 160 ? 11.028 0.774 -32.021 1.00 88.06 160 ASN A N 1
ATOM 1345 C CA . ASN A 1 160 ? 10.136 1.433 -32.976 1.00 88.06 160 ASN A CA 1
ATOM 1346 C C . ASN A 1 160 ? 10.470 2.921 -33.143 1.00 88.06 160 ASN A C 1
ATOM 1348 O O . ASN A 1 160 ? 10.473 3.416 -34.268 1.00 88.06 160 ASN A O 1
ATOM 1352 N N . ALA A 1 161 ? 10.813 3.615 -32.051 1.00 87.25 161 ALA A N 1
ATOM 1353 C CA . ALA A 1 161 ? 11.265 5.004 -32.117 1.00 87.25 161 ALA A CA 1
ATOM 1354 C C . ALA A 1 161 ? 12.581 5.154 -32.907 1.00 87.25 161 ALA A C 1
ATOM 1356 O O . ALA A 1 161 ? 12.733 6.095 -33.681 1.00 87.25 161 ALA A O 1
ATOM 1357 N N . LEU A 1 162 ? 13.515 4.209 -32.752 1.00 84.75 162 LEU A N 1
ATOM 1358 C CA . LEU A 1 162 ? 14.800 4.218 -33.460 1.00 84.75 162 LEU A CA 1
ATOM 1359 C C . LEU A 1 162 ? 14.682 3.777 -34.929 1.00 84.75 162 LEU A C 1
ATOM 1361 O O . LEU A 1 162 ? 15.349 4.331 -35.796 1.00 84.75 162 LEU A O 1
ATOM 1365 N N . LEU A 1 163 ? 13.825 2.797 -35.213 1.00 83.81 163 LEU A N 1
ATOM 1366 C CA . LEU A 1 163 ? 13.654 2.177 -36.529 1.00 83.81 163 LEU A CA 1
ATOM 1367 C C . LEU A 1 163 ? 12.646 2.911 -37.426 1.00 83.81 163 LEU A C 1
ATOM 1369 O O . LEU A 1 163 ? 12.475 2.511 -38.578 1.00 83.81 163 LEU A O 1
ATOM 1373 N N . ARG A 1 164 ? 11.984 3.964 -36.918 1.00 83.25 164 ARG A N 1
ATOM 1374 C CA . ARG A 1 164 ? 11.062 4.852 -37.657 1.00 83.25 164 ARG A CA 1
ATOM 1375 C C . ARG A 1 164 ? 10.054 4.092 -38.538 1.00 83.25 164 ARG A C 1
ATOM 1377 O O . ARG A 1 164 ? 9.847 4.436 -39.695 1.00 83.25 164 ARG A O 1
ATOM 1384 N N . GLY A 1 165 ? 9.453 3.031 -37.995 1.00 77.19 165 GLY A N 1
ATOM 1385 C CA . GLY A 1 165 ? 8.422 2.239 -38.683 1.00 77.19 165 GLY A CA 1
ATOM 1386 C C . GLY A 1 165 ? 8.915 1.013 -39.465 1.00 77.19 165 GLY A C 1
ATOM 1387 O O . GLY A 1 165 ? 8.093 0.284 -40.018 1.00 77.19 165 GLY A O 1
ATOM 1388 N N . ARG A 1 166 ? 10.223 0.716 -39.490 1.00 80.94 166 ARG A N 1
ATOM 1389 C CA . ARG A 1 166 ? 10.716 -0.575 -40.012 1.00 80.94 166 ARG A CA 1
ATOM 1390 C C . ARG A 1 166 ? 10.332 -1.724 -39.074 1.00 80.94 166 ARG A C 1
ATOM 1392 O O . ARG A 1 166 ? 10.363 -1.574 -37.854 1.00 80.94 166 ARG A O 1
ATOM 1399 N N . LYS A 1 167 ? 10.026 -2.899 -39.642 1.00 83.50 167 LYS A N 1
ATOM 1400 C CA . LYS A 1 167 ? 9.739 -4.115 -38.861 1.00 83.50 167 LYS A CA 1
ATOM 1401 C C . LYS A 1 167 ? 10.935 -4.483 -37.974 1.00 83.50 167 LYS A C 1
ATOM 1403 O O . LYS A 1 167 ? 12.081 -4.490 -38.432 1.00 83.50 167 LYS A O 1
ATOM 1408 N N . ILE A 1 168 ? 10.654 -4.820 -36.715 1.00 83.69 168 ILE A N 1
ATOM 1409 C CA . ILE A 1 168 ? 11.662 -5.286 -35.759 1.00 83.69 168 ILE A CA 1
ATOM 1410 C C . ILE A 1 168 ? 12.031 -6.726 -36.119 1.00 83.69 168 ILE A C 1
ATOM 1412 O O . ILE A 1 168 ? 11.261 -7.649 -35.874 1.00 83.69 168 ILE A O 1
ATOM 1416 N N . THR A 1 169 ? 13.214 -6.906 -36.701 1.00 86.12 169 THR A N 1
ATOM 1417 C CA . THR A 1 169 ? 13.823 -8.214 -36.972 1.00 86.12 169 THR A CA 1
ATOM 1418 C C . THR A 1 169 ? 15.197 -8.274 -36.316 1.00 86.12 169 THR A C 1
ATOM 1420 O O . THR A 1 169 ? 15.835 -7.239 -36.105 1.00 86.12 169 THR A O 1
ATOM 1423 N N . THR A 1 170 ? 15.677 -9.480 -36.008 1.00 86.38 170 THR A N 1
ATOM 1424 C CA . THR A 1 170 ? 16.996 -9.679 -35.387 1.00 86.38 170 THR A CA 1
ATOM 1425 C C . THR A 1 170 ? 18.114 -9.025 -36.203 1.00 86.38 170 THR A C 1
ATOM 1427 O O . THR A 1 170 ? 18.959 -8.338 -35.637 1.00 86.38 170 THR A O 1
ATOM 1430 N N . LYS A 1 171 ? 18.059 -9.136 -37.538 1.00 86.69 171 LYS A N 1
ATOM 1431 C CA . LYS A 1 171 ? 19.021 -8.505 -38.457 1.00 86.69 171 LYS A CA 1
ATOM 1432 C C . LYS A 1 171 ? 19.011 -6.977 -38.349 1.00 86.69 171 LYS A C 1
ATOM 1434 O O . LYS A 1 171 ? 20.040 -6.392 -38.046 1.00 86.69 171 LYS A O 1
ATOM 1439 N N . ASN A 1 172 ? 17.834 -6.352 -38.449 1.00 85.88 172 ASN A N 1
ATOM 1440 C CA . ASN A 1 172 ? 17.705 -4.891 -38.379 1.00 85.88 172 ASN A CA 1
ATOM 1441 C C . ASN A 1 172 ? 18.210 -4.316 -37.045 1.00 85.88 172 ASN A C 1
ATOM 1443 O O . ASN A 1 172 ? 18.746 -3.211 -37.005 1.00 85.88 172 ASN A O 1
ATOM 1447 N N . VAL A 1 173 ? 18.025 -5.049 -35.941 1.00 86.38 173 VAL A N 1
ATOM 1448 C CA . VAL A 1 173 ? 18.529 -4.640 -34.623 1.00 86.38 173 VAL A CA 1
ATOM 1449 C C . VAL A 1 173 ? 20.046 -4.789 -34.540 1.00 86.38 173 VAL A C 1
ATOM 1451 O O . VAL A 1 173 ? 20.701 -3.901 -34.001 1.00 86.38 173 VAL A O 1
ATOM 1454 N N . ILE A 1 174 ? 20.614 -5.869 -35.082 1.00 87.75 174 ILE A N 1
ATOM 1455 C CA . ILE A 1 174 ? 22.069 -6.068 -35.136 1.00 87.75 174 ILE A CA 1
ATOM 1456 C C . ILE A 1 174 ? 22.728 -4.971 -35.971 1.00 87.75 174 ILE A C 1
ATOM 1458 O O . ILE A 1 174 ? 23.685 -4.363 -35.500 1.00 87.75 174 ILE A O 1
ATOM 1462 N N . ASP A 1 175 ? 22.182 -4.665 -37.147 1.00 87.56 175 ASP A N 1
ATOM 1463 C CA . ASP A 1 175 ? 22.709 -3.618 -38.026 1.00 87.56 175 ASP A CA 1
ATOM 1464 C C . ASP A 1 175 ? 22.699 -2.252 -37.326 1.00 87.56 175 ASP A C 1
ATOM 1466 O O . ASP A 1 175 ? 23.663 -1.494 -37.407 1.00 87.56 175 ASP A O 1
ATOM 1470 N N . LEU A 1 176 ? 21.646 -1.965 -36.552 1.00 86.81 176 LEU A N 1
ATOM 1471 C CA . LEU A 1 176 ? 21.543 -0.739 -35.758 1.00 86.81 176 LEU A CA 1
ATOM 1472 C C . LEU A 1 176 ? 22.570 -0.697 -34.618 1.00 86.81 176 LEU A C 1
ATOM 1474 O O . LEU A 1 176 ? 23.145 0.355 -34.340 1.00 86.81 176 LEU A O 1
ATOM 1478 N N . VAL A 1 177 ? 22.820 -1.831 -33.961 1.00 87.69 177 VAL A N 1
ATOM 1479 C CA . VAL A 1 177 ? 23.839 -1.937 -32.909 1.00 87.69 177 VAL A CA 1
ATOM 1480 C C . VAL A 1 177 ? 25.244 -1.756 -33.486 1.00 87.69 177 VAL A C 1
ATOM 1482 O O . VAL A 1 177 ? 26.025 -1.010 -32.905 1.00 87.69 177 VAL A O 1
ATOM 1485 N N . ILE A 1 178 ? 25.549 -2.368 -34.633 1.00 87.94 178 ILE A N 1
ATOM 1486 C CA . ILE A 1 178 ? 26.844 -2.226 -35.316 1.00 87.94 178 ILE A CA 1
ATOM 1487 C C . ILE A 1 178 ? 27.050 -0.781 -35.788 1.00 87.94 178 ILE A C 1
ATOM 1489 O O . ILE A 1 178 ? 28.129 -0.227 -35.601 1.00 87.94 178 ILE A O 1
ATOM 1493 N N . ALA A 1 179 ? 26.010 -0.144 -36.334 1.00 86.56 179 ALA A N 1
ATOM 1494 C CA . ALA A 1 179 ? 26.073 1.254 -36.756 1.00 86.56 179 ALA A CA 1
ATOM 1495 C C . ALA A 1 179 ? 26.327 2.219 -35.585 1.00 86.56 179 ALA A C 1
ATOM 1497 O O . ALA A 1 179 ? 26.937 3.269 -35.770 1.00 86.56 179 ALA A O 1
ATOM 1498 N N . LYS A 1 180 ? 25.859 1.874 -34.378 1.00 86.75 180 LYS A N 1
ATOM 1499 C CA . LYS A 1 180 ? 26.038 2.694 -33.175 1.00 86.75 180 LYS A CA 1
ATOM 1500 C C . LYS A 1 180 ? 27.365 2.429 -32.458 1.00 86.75 180 LYS A C 1
ATOM 1502 O O . LYS A 1 180 ? 27.959 3.361 -31.926 1.00 86.75 180 LYS A O 1
ATOM 1507 N N . GLU A 1 181 ? 27.813 1.178 -32.424 1.00 88.75 181 GLU A N 1
ATOM 1508 C CA . GLU A 1 181 ? 29.077 0.754 -31.817 1.00 88.75 181 GLU A CA 1
ATOM 1509 C C . GLU A 1 181 ? 29.894 -0.081 -32.820 1.00 88.75 181 GLU A C 1
ATOM 1511 O O . GLU A 1 181 ? 29.790 -1.312 -32.832 1.00 88.75 181 GLU A O 1
ATOM 1516 N N . PRO A 1 182 ? 30.753 0.558 -33.637 1.00 81.81 182 PRO A N 1
ATOM 1517 C CA . PRO A 1 182 ? 31.526 -0.146 -34.663 1.00 81.81 182 PRO A CA 1
ATOM 1518 C C . PRO A 1 182 ? 32.554 -1.136 -34.084 1.00 81.81 182 PRO A C 1
ATOM 1520 O O . PRO A 1 182 ? 32.896 -2.119 -34.733 1.00 81.81 182 PRO A O 1
ATOM 1523 N N . ASN A 1 183 ? 32.990 -0.941 -32.833 1.00 85.94 183 ASN A N 1
ATOM 1524 C CA . ASN A 1 183 ? 33.973 -1.795 -32.148 1.00 85.94 183 ASN A CA 1
ATOM 1525 C C . ASN A 1 183 ? 33.344 -2.945 -31.335 1.00 85.94 183 ASN A C 1
ATOM 1527 O O . ASN A 1 183 ? 33.943 -3.453 -30.381 1.00 85.94 183 ASN A O 1
ATOM 1531 N N . ILE A 1 184 ? 32.117 -3.360 -31.657 1.00 87.31 184 ILE A N 1
ATOM 1532 C CA . ILE A 1 184 ? 31.433 -4.405 -30.896 1.00 87.31 184 ILE A CA 1
ATOM 1533 C C . ILE A 1 184 ? 32.047 -5.798 -31.136 1.00 87.31 184 ILE A C 1
ATOM 1535 O O . ILE A 1 184 ? 32.300 -6.237 -32.256 1.00 87.31 184 ILE A O 1
ATOM 1539 N N . THR A 1 185 ? 32.261 -6.555 -30.058 1.00 91.50 185 THR A N 1
ATOM 1540 C CA . THR A 1 185 ? 32.817 -7.913 -30.137 1.00 91.50 185 THR A CA 1
ATOM 1541 C C . THR A 1 185 ? 31.810 -8.902 -30.738 1.00 91.50 185 THR A C 1
ATOM 1543 O O . THR A 1 185 ? 30.638 -8.914 -30.350 1.00 91.50 185 THR A O 1
ATOM 1546 N N . LYS A 1 186 ? 32.281 -9.846 -31.569 1.00 87.88 186 LYS A N 1
ATOM 1547 C CA . LYS A 1 186 ? 31.466 -10.955 -32.123 1.00 87.88 186 LYS A CA 1
ATOM 1548 C C . LYS A 1 186 ? 30.662 -11.712 -31.054 1.00 87.88 186 LYS A C 1
ATOM 1550 O O . LYS A 1 186 ? 29.521 -12.108 -31.283 1.00 87.88 186 LYS A O 1
ATOM 1555 N N . LEU A 1 187 ? 31.229 -11.869 -29.855 1.00 89.12 187 LEU A N 1
ATOM 1556 C CA . LEU A 1 187 ? 30.574 -12.530 -28.725 1.00 89.12 187 LEU A CA 1
ATOM 1557 C C . LEU A 1 187 ? 29.356 -11.749 -28.199 1.00 89.12 187 LEU A C 1
ATOM 1559 O O . LEU A 1 187 ? 28.336 -12.356 -27.870 1.00 89.12 187 LEU A O 1
ATOM 1563 N N . LYS A 1 188 ? 29.428 -10.411 -28.164 1.00 86.31 188 LYS A N 1
ATOM 1564 C CA . LYS A 1 188 ? 28.288 -9.555 -27.803 1.00 86.31 188 LYS A CA 1
ATOM 1565 C C . LYS A 1 188 ? 27.195 -9.633 -28.868 1.00 86.31 188 LYS A C 1
ATOM 1567 O O . LYS A 1 188 ? 26.042 -9.852 -28.508 1.00 86.31 188 LYS A O 1
ATOM 1572 N N . ILE A 1 189 ? 27.553 -9.571 -30.154 1.00 88.69 189 ILE A N 1
ATOM 1573 C CA . ILE A 1 189 ? 26.592 -9.729 -31.263 1.00 88.69 189 ILE A CA 1
ATOM 1574 C C . ILE A 1 189 ? 25.839 -11.061 -31.140 1.00 88.69 189 ILE A C 1
ATOM 1576 O O . ILE A 1 189 ? 24.609 -11.087 -31.195 1.00 88.69 189 ILE A O 1
ATOM 1580 N N . ARG A 1 190 ? 26.550 -12.167 -30.887 1.00 90.62 190 ARG A N 1
ATOM 1581 C CA . ARG A 1 190 ? 25.932 -13.493 -30.723 1.00 90.62 190 ARG A CA 1
ATOM 1582 C C . ARG A 1 190 ? 24.940 -13.541 -29.555 1.00 90.62 190 ARG A C 1
ATOM 1584 O O . ARG A 1 190 ? 23.881 -14.152 -29.681 1.00 90.62 190 ARG A O 1
ATOM 1591 N N . ARG A 1 191 ? 25.254 -12.884 -28.432 1.00 89.69 191 ARG A N 1
ATOM 1592 C CA . ARG A 1 191 ? 24.344 -12.781 -27.275 1.00 89.69 191 ARG A CA 1
ATOM 1593 C C . ARG A 1 191 ? 23.087 -11.978 -27.609 1.00 89.69 191 ARG A C 1
ATOM 1595 O O . ARG A 1 191 ? 21.996 -12.419 -27.265 1.00 89.69 191 ARG A O 1
ATOM 1602 N N . ILE A 1 192 ? 23.236 -10.849 -28.302 1.00 88.25 192 ILE A N 1
ATOM 1603 C CA . ILE A 1 192 ? 22.110 -10.003 -28.729 1.00 88.25 192 ILE A CA 1
ATOM 1604 C C . ILE A 1 192 ? 21.211 -10.761 -29.710 1.00 88.25 192 ILE A C 1
ATOM 1606 O O . ILE A 1 192 ? 19.995 -10.741 -29.555 1.00 88.25 192 ILE A O 1
ATOM 1610 N N . THR A 1 193 ? 21.809 -11.486 -30.657 1.00 90.44 193 THR A N 1
ATOM 1611 C CA . THR A 1 193 ? 21.093 -12.337 -31.622 1.00 90.44 1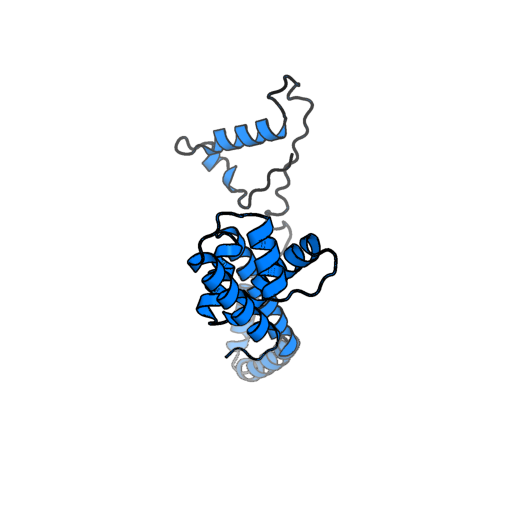93 THR A CA 1
ATOM 1612 C C . THR A 1 193 ? 20.221 -13.355 -30.888 1.00 90.44 193 THR A C 1
ATOM 1614 O O . THR A 1 193 ? 19.001 -13.338 -31.013 1.00 90.44 193 THR A O 1
ATOM 1617 N N . LYS A 1 194 ? 20.838 -14.155 -30.004 1.00 89.88 194 LYS A N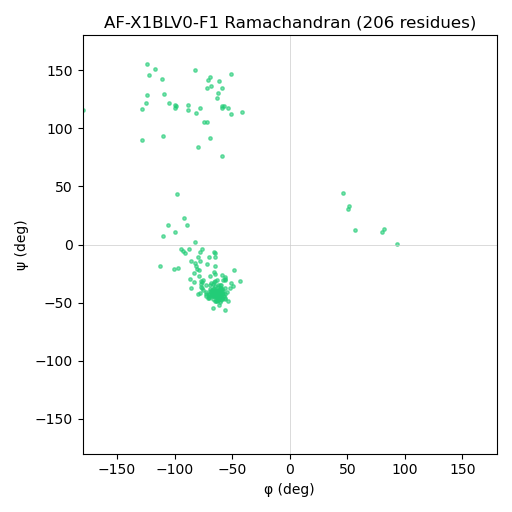 1
ATOM 1618 C CA . LYS A 1 194 ? 20.133 -15.175 -29.217 1.00 89.88 194 LYS A CA 1
ATOM 1619 C C . LYS A 1 194 ? 19.019 -14.573 -28.357 1.00 89.88 194 LYS A C 1
ATOM 1621 O O . LYS A 1 194 ? 17.945 -15.158 -28.248 1.00 89.88 194 LYS A O 1
ATOM 1626 N N . PHE A 1 195 ? 19.264 -13.415 -27.748 1.00 88.25 195 PHE A N 1
ATOM 1627 C CA . PHE A 1 195 ? 18.269 -12.706 -26.947 1.00 88.25 195 PHE A CA 1
ATOM 1628 C C . PHE A 1 195 ? 17.060 -12.267 -27.782 1.00 88.25 195 PHE A C 1
ATOM 1630 O O . PHE A 1 195 ? 15.925 -12.524 -27.384 1.00 88.25 195 PHE A O 1
ATOM 1637 N N . MET A 1 196 ? 17.296 -11.647 -28.942 1.00 88.69 196 MET A N 1
ATOM 1638 C CA . MET A 1 196 ? 16.230 -11.196 -29.837 1.00 88.69 196 MET A CA 1
ATOM 1639 C C . MET A 1 196 ? 15.401 -12.369 -30.362 1.00 88.69 196 MET A C 1
ATOM 1641 O O . MET A 1 196 ? 14.178 -12.310 -30.283 1.00 88.69 196 MET A O 1
ATOM 1645 N N . ASP A 1 197 ? 16.046 -13.453 -30.797 1.00 87.69 197 ASP A N 1
ATOM 1646 C CA . ASP A 1 197 ? 15.350 -14.642 -31.303 1.00 87.69 197 ASP A CA 1
ATOM 1647 C C . ASP A 1 197 ? 14.488 -15.296 -30.213 1.00 87.69 197 ASP A C 1
ATOM 1649 O O . ASP A 1 197 ? 13.319 -15.603 -30.436 1.00 87.69 197 ASP A O 1
ATOM 1653 N N . THR A 1 198 ? 15.029 -15.425 -28.995 1.00 84.75 198 THR A N 1
ATOM 1654 C CA . THR A 1 198 ? 14.298 -15.997 -27.850 1.00 84.75 198 THR A CA 1
ATOM 1655 C C . THR A 1 198 ? 13.064 -15.161 -27.507 1.00 84.75 198 THR A C 1
ATOM 1657 O O . THR A 1 198 ? 11.991 -15.691 -27.233 1.00 84.75 198 THR A O 1
ATOM 1660 N N . ILE A 1 199 ? 13.191 -13.836 -27.521 1.00 83.06 199 ILE A N 1
ATOM 1661 C CA . ILE A 1 199 ? 12.100 -12.947 -27.126 1.00 83.06 199 ILE A CA 1
ATOM 1662 C C . ILE A 1 199 ? 11.032 -12.812 -28.210 1.00 83.06 199 ILE A C 1
ATOM 1664 O O . ILE A 1 199 ? 9.848 -12.732 -27.877 1.00 83.06 199 ILE A O 1
ATOM 1668 N N . ILE A 1 200 ? 11.423 -12.805 -29.486 1.00 85.62 200 ILE A N 1
ATOM 1669 C CA . ILE A 1 200 ? 10.474 -12.846 -30.602 1.00 85.62 200 ILE A CA 1
ATOM 1670 C C . ILE A 1 200 ? 9.667 -14.150 -30.529 1.00 85.62 200 ILE A C 1
ATOM 1672 O O . ILE A 1 200 ? 8.439 -14.092 -30.545 1.00 85.62 200 ILE A O 1
ATOM 1676 N N . ALA A 1 201 ? 10.322 -15.291 -30.285 1.00 84.88 201 ALA A N 1
ATOM 1677 C CA . ALA A 1 201 ? 9.642 -16.575 -30.102 1.00 84.88 201 ALA A CA 1
ATOM 1678 C C . ALA A 1 201 ? 8.671 -16.582 -28.901 1.00 84.88 201 ALA A C 1
ATOM 1680 O O . ALA A 1 201 ? 7.561 -17.107 -28.998 1.00 84.88 201 ALA A O 1
ATOM 1681 N N . ILE A 1 202 ? 9.046 -15.961 -27.774 1.00 81.56 202 ILE A N 1
ATOM 1682 C CA . ILE A 1 202 ? 8.157 -15.800 -26.607 1.00 81.56 202 ILE A CA 1
ATOM 1683 C C . ILE A 1 202 ? 6.945 -14.917 -26.950 1.00 81.56 202 ILE A C 1
ATOM 1685 O O . ILE A 1 202 ? 5.830 -15.222 -26.528 1.00 81.56 202 ILE A O 1
ATOM 1689 N N . LYS A 1 203 ? 7.134 -13.836 -27.719 1.00 79.75 203 LYS A N 1
ATOM 1690 C CA . LYS A 1 203 ? 6.045 -12.940 -28.149 1.00 79.75 203 LYS A CA 1
ATOM 1691 C C . LYS A 1 203 ? 5.034 -13.663 -29.039 1.00 79.75 203 LYS A C 1
ATOM 1693 O O . LYS A 1 203 ? 3.836 -13.444 -28.894 1.00 79.75 203 LYS A O 1
ATOM 1698 N N . GLU A 1 204 ? 5.525 -14.500 -29.944 1.00 82.38 204 GLU A N 1
ATOM 1699 C CA . GLU A 1 204 ? 4.714 -15.278 -30.886 1.00 82.38 204 GLU A CA 1
ATOM 1700 C C . GLU A 1 204 ? 4.031 -16.488 -30.223 1.00 82.38 204 GLU A C 1
ATOM 1702 O O . GLU A 1 204 ? 3.217 -17.158 -30.848 1.00 82.38 204 GLU A O 1
ATOM 1707 N N . GLY A 1 205 ? 4.302 -16.744 -28.936 1.00 72.81 205 GLY A N 1
ATOM 1708 C CA . GLY A 1 205 ? 3.694 -17.842 -28.182 1.00 72.81 205 GLY A CA 1
ATOM 1709 C C . GLY A 1 205 ? 4.347 -19.203 -28.432 1.00 72.81 205 GLY A C 1
ATOM 1710 O O . GLY A 1 205 ? 3.821 -20.222 -27.992 1.00 72.81 205 GLY A O 1
ATOM 1711 N N . HIS A 1 206 ? 5.500 -19.227 -29.104 1.00 69.88 206 HIS A N 1
ATOM 1712 C CA . HIS A 1 206 ? 6.267 -20.439 -29.405 1.00 69.88 206 HIS A CA 1
ATOM 1713 C C . HIS A 1 206 ? 7.348 -20.757 -28.357 1.00 69.88 206 HIS A C 1
ATOM 1715 O O . HIS A 1 206 ? 7.979 -21.811 -28.421 1.00 69.88 206 HIS A O 1
ATOM 1721 N N . GLY A 1 207 ? 7.565 -19.873 -27.378 1.00 59.03 207 GLY A N 1
ATOM 1722 C CA . GLY A 1 207 ? 8.483 -20.108 -26.262 1.00 59.03 207 GLY A CA 1
ATOM 1723 C C . GLY A 1 207 ? 7.843 -20.956 -25.160 1.00 59.03 207 GLY A C 1
ATOM 1724 O O . GLY A 1 207 ? 6.919 -20.485 -24.496 1.00 59.03 207 GLY A O 1
ATOM 1725 N N . ARG A 1 208 ? 8.343 -22.182 -24.965 1.00 46.22 208 ARG A N 1
ATOM 1726 C CA . ARG A 1 208 ? 8.192 -22.921 -23.699 1.00 46.22 208 ARG A CA 1
ATOM 1727 C C . ARG A 1 208 ? 9.108 -22.329 -22.635 1.00 46.22 208 ARG A C 1
ATOM 1729 O O . ARG A 1 208 ? 10.263 -22.001 -22.988 1.00 46.22 208 ARG A O 1
#

Mean predicted aligned error: 20.34 Å

Radius of gyration: 33.24 Å; Cα contacts (8 Å, |Δi|>4): 75; chains: 1; bounding box: 75×62×74 Å

Sequence (208 aa):
RVFLSADASLFNNELIANPTYDNRQFGLNIINWLTYTDIGESKQDWIIIFDEAHIRPEESRDLTSAGIFGFITQYIIHLSTNPITAWIYPLLAIYSLKKYLPKKNKKGEKKKAQEQDKKEEREKFRTSSFFAEKIEWYREKSRYGKALTLLYRRLERKLNALLRGRKITTKNVIDLVIAKEPNITKLKIRRITKFMDTIIAIKEGHGR

pLDDT: mean 76.87, std 11.42, range [46.12, 91.5]

Solvent-accessible surface area (backbone atoms only — not comparable to full-atom values): 12650 Å² total; per-residue (Å²): 118,88,86,86,73,98,58,76,66,62,73,32,70,69,46,41,68,35,88,92,47,64,38,45,61,52,51,51,51,52,51,45,64,54,62,55,54,91,73,78,59,70,81,84,80,62,87,83,84,84,84,58,72,92,75,47,79,78,91,68,90,68,66,46,76,66,52,49,48,50,55,51,50,52,52,50,51,60,43,54,72,37,82,74,44,41,71,52,44,63,59,52,49,52,61,59,44,58,76,73,45,77,76,85,50,71,70,57,57,54,49,52,50,55,51,49,53,52,47,54,51,56,57,56,48,71,81,46,60,59,66,58,56,52,49,50,50,32,58,76,68,67,40,54,70,60,54,52,52,52,54,46,56,55,49,49,55,54,46,41,68,75,47,73,77,54,80,92,43,60,65,61,52,49,53,52,47,42,75,75,40,78,87,65,52,72,71,57,54,53,51,52,44,54,50,45,54,51,49,53,34,44,73,73,68,72,52,128